Protein AF-A0A6G2DCL1-F1 (afdb_monomer_lite)

Secondary structure (DSSP, 8-state):
--GGGGGGSTTSS-TTGGG--HHHHHHHHHHTSSS-----TTHHHHHHHT--SS-----PBP-SSTT--BEEE--SS-----TT-S-HHHHHHHHHHHTSHHHHHHHHHHH-----STT----GGGSTTHHHHTTTTSTTEEE-GGGGSS-HHHHHHHHHHHHHH--HHHHHHHHHHHHTGGGGGG-

pLDDT: mean 89.86, std 7.24, range [46.91, 98.44]

InterPro domains:
  IPR006059 Bacterial-type extracellular solute-binding protein [PF13416] (19-123)

Radius of gyration: 19.79 Å; chains: 1; bounding box: 50×38×46 Å

Foldseek 3Di:
DQPLCCLQDVPLDDPPNVPDDPLNQLLCVLAVVHDDDDDDLQSVLVNVVSVRPDDAADAFDDDRDPPLGAAEDDPPDDQDDDPPDPCVPVSVVVNVQCLDQVNVLVVCVNRQDDDPRPPNDHPEPPDSCNNVNVHPPHPRYHYPCCVLFPDPVQVVVLVVCCSHPVPPVSSVVSVCVRCVVVVVVPD

Organism: Streptococcus pneumoniae (NCBI:txid1313)

Sequence (187 aa):
IKVMDILRINGSKQKNWEGAGYTDVIGAFARGDVLMTPNGSWAITAINEQKPNFKIGTFMIPGKEKGQSLTVGAGDLAWSISATTKHPKEANAFVEYMTRPEVMQKYYDVDGSPTAIEGVKQAGEDSPLAGMTEYAFTDRHLVWLQQYWTSEADFHTLTMNYVLTGDKQGMVNDLNAFFNPMKADVE

Structure (mmCIF, N/CA/C/O backbone):
data_AF-A0A6G2DCL1-F1
#
_entry.id   AF-A0A6G2DCL1-F1
#
loop_
_atom_site.group_PDB
_atom_site.id
_atom_site.type_symbol
_atom_site.label_atom_id
_atom_site.label_alt_id
_atom_site.label_comp_id
_atom_site.label_asym_id
_atom_site.label_entity_id
_atom_site.label_seq_id
_atom_site.pdbx_PDB_ins_code
_atom_site.Cartn_x
_atom_site.Cartn_y
_atom_site.Cartn_z
_atom_site.occupancy
_atom_site.B_iso_or_equiv
_atom_site.auth_seq_id
_atom_site.auth_comp_id
_atom_site.auth_asym_id
_atom_site.auth_atom_id
_atom_site.pdbx_PDB_model_num
ATOM 1 N N . ILE A 1 1 ? 23.392 -5.621 -11.595 1.00 53.81 1 ILE A N 1
ATOM 2 C CA . ILE A 1 1 ? 22.173 -4.783 -11.563 1.00 53.81 1 ILE A CA 1
ATOM 3 C C . ILE A 1 1 ? 21.522 -5.046 -10.217 1.00 53.81 1 ILE A C 1
ATOM 5 O O . ILE A 1 1 ? 21.161 -6.189 -9.960 1.00 53.81 1 ILE A O 1
ATOM 9 N N . LYS A 1 2 ? 21.500 -4.067 -9.305 1.00 69.94 2 LYS A N 1
ATOM 10 C CA . LYS A 1 2 ? 20.666 -4.185 -8.100 1.00 69.94 2 LYS A CA 1
ATOM 11 C C . LYS A 1 2 ? 19.212 -4.140 -8.555 1.00 69.94 2 LYS A C 1
ATOM 13 O O . LYS A 1 2 ? 18.926 -3.461 -9.532 1.00 69.94 2 LYS A O 1
ATOM 18 N N . VAL A 1 3 ? 18.306 -4.838 -7.874 1.00 71.44 3 VAL A N 1
ATOM 19 C CA . VAL A 1 3 ? 16.924 -5.025 -8.356 1.00 71.44 3 VAL A CA 1
ATOM 20 C C . VAL A 1 3 ? 16.241 -3.699 -8.728 1.00 71.44 3 VAL A C 1
ATOM 22 O O . VAL A 1 3 ? 15.611 -3.613 -9.773 1.00 71.44 3 VAL A O 1
ATOM 25 N N . MET A 1 4 ? 16.480 -2.631 -7.963 1.00 78.94 4 MET A N 1
ATOM 26 C CA . MET A 1 4 ? 15.902 -1.305 -8.227 1.00 78.94 4 MET A CA 1
ATOM 27 C C . MET A 1 4 ? 16.571 -0.517 -9.367 1.00 78.94 4 MET A C 1
ATOM 29 O O . MET A 1 4 ? 15.984 0.439 -9.865 1.00 78.94 4 MET A O 1
ATOM 33 N N . ASP A 1 5 ? 17.760 -0.911 -9.835 1.00 83.12 5 ASP A N 1
ATOM 34 C CA . ASP A 1 5 ? 18.435 -0.237 -10.956 1.00 83.12 5 ASP A CA 1
ATOM 35 C C . ASP A 1 5 ? 17.646 -0.388 -12.271 1.00 83.12 5 ASP A C 1
ATOM 37 O O . ASP A 1 5 ? 17.813 0.426 -13.178 1.00 83.12 5 ASP A O 1
ATOM 41 N N . ILE A 1 6 ? 16.749 -1.381 -12.370 1.00 84.19 6 ILE A N 1
ATOM 42 C CA . ILE A 1 6 ? 15.858 -1.553 -13.528 1.00 84.19 6 ILE A CA 1
ATOM 43 C C . ILE A 1 6 ? 14.978 -0.318 -13.767 1.00 84.19 6 ILE A C 1
ATOM 45 O O . ILE A 1 6 ? 14.712 0.043 -14.911 1.00 84.19 6 ILE A O 1
ATOM 49 N N . LEU A 1 7 ? 14.604 0.388 -12.696 1.00 87.12 7 LEU A N 1
ATOM 50 C CA . LEU A 1 7 ? 13.780 1.596 -12.759 1.00 87.12 7 LEU A CA 1
ATOM 51 C C . LEU A 1 7 ? 14.556 2.815 -13.281 1.00 87.12 7 LEU A C 1
ATOM 53 O O . LEU A 1 7 ? 13.960 3.850 -13.585 1.00 87.12 7 LEU A O 1
ATOM 57 N N . ARG A 1 8 ? 15.881 2.701 -13.424 1.00 88.69 8 ARG A N 1
ATOM 58 C CA . ARG A 1 8 ? 16.766 3.764 -13.921 1.00 88.69 8 ARG A CA 1
ATOM 59 C C . ARG A 1 8 ? 17.104 3.616 -15.399 1.00 88.69 8 ARG A C 1
ATOM 61 O O . ARG A 1 8 ? 17.648 4.546 -15.982 1.00 88.69 8 ARG A O 1
ATOM 68 N N . ILE A 1 9 ? 16.754 2.490 -16.019 1.00 89.06 9 ILE A N 1
ATOM 69 C CA . ILE A 1 9 ? 17.007 2.251 -17.442 1.00 89.06 9 ILE A CA 1
ATOM 70 C C . ILE A 1 9 ? 16.281 3.316 -18.285 1.00 89.06 9 ILE A C 1
ATOM 72 O O . ILE A 1 9 ? 15.162 3.737 -17.980 1.00 89.06 9 ILE A O 1
ATOM 76 N N . ASN A 1 10 ? 16.927 3.788 -19.351 1.00 86.06 10 ASN A N 1
ATOM 77 C CA . ASN A 1 10 ? 16.300 4.732 -20.275 1.00 86.06 10 ASN A CA 1
ATOM 78 C C . ASN A 1 10 ? 15.058 4.094 -20.909 1.00 86.06 10 ASN A C 1
ATOM 80 O O . ASN A 1 10 ? 15.126 2.988 -21.437 1.00 86.06 10 ASN A O 1
ATOM 84 N N . GLY A 1 11 ? 13.923 4.792 -20.839 1.00 86.12 11 GLY A N 1
ATOM 85 C CA . GLY A 1 11 ? 12.634 4.284 -21.320 1.00 86.12 11 GLY A CA 1
ATOM 86 C C . GLY A 1 11 ? 11.885 3.367 -20.344 1.00 86.12 11 GLY A C 1
ATOM 87 O O . GLY A 1 11 ? 10.793 2.927 -20.673 1.00 86.12 11 GLY A O 1
ATOM 88 N N . SER A 1 12 ? 12.409 3.106 -19.138 1.00 88.12 12 SER A N 1
ATOM 89 C CA . SER A 1 12 ? 11.707 2.304 -18.115 1.00 88.12 12 SER A CA 1
ATOM 90 C C . SER A 1 12 ? 10.591 3.056 -17.380 1.00 88.12 12 SER A C 1
ATOM 92 O O . SER A 1 12 ? 9.899 2.477 -16.547 1.00 88.12 12 SER A O 1
ATOM 94 N N . LYS A 1 13 ? 10.481 4.364 -17.614 1.00 87.69 13 LYS A N 1
ATOM 95 C CA . LYS A 1 13 ? 9.546 5.284 -16.964 1.00 87.69 13 LYS A CA 1
ATOM 96 C C . LYS A 1 13 ? 8.558 5.780 -18.007 1.00 87.69 13 LYS A C 1
ATOM 98 O O . LYS A 1 13 ? 8.925 5.925 -19.175 1.00 87.69 13 LYS A O 1
ATOM 103 N N . GLN A 1 14 ? 7.340 6.096 -17.579 1.00 87.62 14 GLN A N 1
ATOM 104 C CA . GLN A 1 14 ? 6.406 6.802 -18.449 1.00 87.62 14 GLN A CA 1
ATOM 105 C C . GLN A 1 14 ? 6.990 8.150 -18.890 1.00 87.62 14 GLN A C 1
ATOM 107 O O . GLN A 1 14 ? 7.793 8.768 -18.186 1.00 87.62 14 GLN A O 1
ATOM 112 N N . LYS A 1 15 ? 6.594 8.617 -20.074 1.00 86.19 15 LYS A N 1
ATOM 113 C CA . LYS A 1 15 ? 6.987 9.942 -20.557 1.00 86.19 15 LYS A CA 1
ATOM 114 C C . LYS A 1 15 ? 6.392 11.018 -19.640 1.00 86.19 15 LYS A C 1
ATOM 116 O O . LYS A 1 15 ? 5.226 10.916 -19.279 1.00 86.19 15 LYS A O 1
ATOM 121 N N . ASN A 1 16 ? 7.177 12.050 -19.319 1.00 87.06 16 ASN A N 1
ATOM 122 C CA . ASN A 1 16 ? 6.789 13.151 -18.424 1.00 87.06 16 ASN A CA 1
ATOM 123 C C . ASN A 1 16 ? 6.380 12.681 -17.013 1.00 87.06 16 ASN A C 1
ATOM 125 O O . ASN A 1 16 ? 5.476 13.253 -16.405 1.00 87.06 16 ASN A O 1
ATOM 129 N N . TRP A 1 17 ? 7.014 11.620 -16.504 1.00 85.88 17 TRP A N 1
ATOM 130 C CA . TRP A 1 17 ? 6.718 11.071 -15.179 1.00 85.88 17 TRP A CA 1
ATOM 131 C C . TRP A 1 17 ? 6.903 12.101 -14.055 1.00 85.88 17 TRP A C 1
ATOM 133 O O . TRP A 1 17 ? 6.234 11.989 -13.036 1.00 85.88 17 TRP A O 1
ATOM 143 N N . GLU A 1 18 ? 7.756 13.108 -14.255 1.00 85.38 18 GLU A N 1
ATOM 144 C CA . GLU A 1 18 ? 8.068 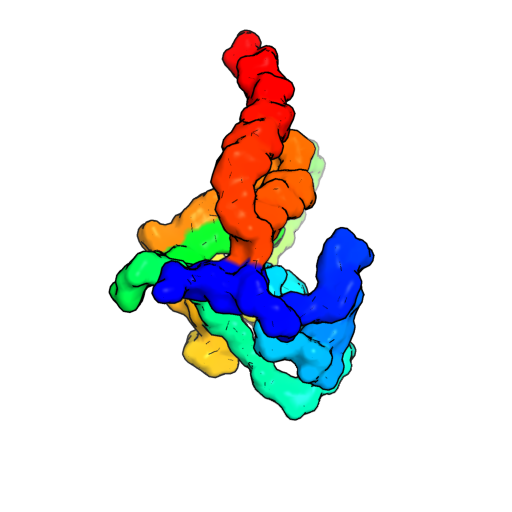14.166 -13.290 1.00 85.38 18 GLU A CA 1
ATOM 145 C C . GLU A 1 18 ? 6.858 15.049 -12.948 1.00 85.38 18 GLU A C 1
ATOM 147 O O . GLU A 1 18 ? 6.807 15.627 -11.867 1.00 85.38 18 GLU A O 1
ATOM 152 N N . GLY A 1 19 ? 5.903 15.181 -13.874 1.00 87.50 19 GLY A N 1
ATOM 153 C CA . GLY A 1 19 ? 4.699 16.002 -13.700 1.00 87.50 19 GLY A CA 1
ATOM 154 C C . GLY A 1 19 ? 3.406 15.196 -13.606 1.00 87.50 19 GLY A C 1
ATOM 155 O O . GLY A 1 19 ? 2.332 15.791 -13.601 1.00 87.50 19 GLY A O 1
ATOM 156 N N . ALA A 1 20 ? 3.489 13.865 -13.592 1.00 88.44 20 ALA A N 1
ATOM 157 C CA . ALA A 1 20 ? 2.313 13.010 -13.599 1.00 88.44 20 ALA A CA 1
ATOM 158 C C . ALA A 1 20 ? 1.661 12.949 -12.213 1.00 88.44 20 ALA A C 1
ATOM 160 O O . ALA A 1 20 ? 2.317 12.643 -11.217 1.00 88.44 20 ALA A O 1
ATOM 161 N N . GLY A 1 21 ? 0.354 13.197 -12.164 1.00 89.81 21 GLY A N 1
ATOM 162 C CA . GLY A 1 21 ? -0.452 13.026 -10.964 1.00 89.81 21 GLY A CA 1
ATOM 163 C C . GLY A 1 21 ? -0.949 11.592 -10.786 1.00 89.81 21 GLY A C 1
ATOM 164 O O . GLY A 1 21 ? -0.844 10.740 -11.672 1.00 89.81 21 GLY A O 1
ATOM 165 N N . TYR A 1 22 ? -1.573 11.335 -9.637 1.00 90.06 22 TYR A N 1
ATOM 166 C CA . TYR A 1 22 ? -2.152 10.031 -9.305 1.00 90.06 22 TYR A CA 1
ATOM 167 C C . TYR A 1 22 ? -3.121 9.516 -10.385 1.00 90.06 22 TYR A C 1
ATOM 169 O O . TYR A 1 22 ? -3.012 8.380 -10.843 1.00 90.06 22 TYR A O 1
ATOM 177 N N . THR A 1 23 ? -4.030 10.370 -10.861 1.00 92.62 23 THR A N 1
ATOM 178 C CA . THR A 1 23 ? -5.015 10.011 -11.893 1.00 92.62 23 THR A CA 1
ATOM 179 C C . THR A 1 23 ? -4.376 9.693 -13.243 1.00 92.62 23 THR A C 1
ATOM 181 O O . THR A 1 23 ? -4.869 8.818 -13.956 1.00 92.62 23 THR A O 1
ATOM 184 N N . ASP A 1 24 ? -3.267 10.356 -13.587 1.00 93.12 24 ASP A N 1
ATOM 185 C CA . ASP A 1 24 ? -2.530 10.078 -14.824 1.00 93.12 24 ASP A CA 1
ATOM 186 C C . ASP A 1 24 ? -1.935 8.671 -14.786 1.00 93.12 24 ASP A C 1
ATOM 188 O O . ASP A 1 24 ? -2.045 7.925 -15.759 1.00 93.12 24 ASP A O 1
ATOM 192 N N . VAL A 1 25 ? -1.369 8.287 -13.636 1.00 92.50 25 VAL A N 1
ATOM 193 C CA . VAL A 1 25 ? -0.798 6.955 -13.402 1.00 92.50 25 VAL A CA 1
ATOM 194 C C . VAL A 1 25 ? -1.872 5.869 -13.486 1.00 92.50 25 VAL A C 1
ATOM 196 O O . VAL A 1 25 ? -1.665 4.867 -14.173 1.00 92.50 25 VAL A O 1
ATOM 199 N N . ILE A 1 26 ? -3.028 6.066 -12.841 1.00 95.44 26 ILE A N 1
ATOM 200 C CA . ILE A 1 26 ? -4.154 5.117 -12.903 1.00 95.44 26 ILE A CA 1
ATOM 201 C C . ILE A 1 26 ? -4.632 4.947 -14.349 1.00 95.44 26 ILE A C 1
ATOM 203 O O . ILE A 1 26 ? -4.786 3.821 -14.823 1.00 95.44 26 ILE A O 1
ATOM 207 N N . GLY A 1 27 ? -4.806 6.053 -15.078 1.00 94.81 27 GLY A N 1
ATOM 208 C CA . GLY A 1 27 ? -5.228 6.022 -16.476 1.00 94.81 27 GLY A CA 1
ATOM 209 C C . GLY A 1 27 ? -4.206 5.353 -17.400 1.00 94.81 27 GLY A C 1
ATOM 210 O O . GLY A 1 27 ? -4.589 4.545 -18.244 1.00 94.81 27 GLY A O 1
ATOM 211 N N . ALA A 1 28 ? -2.916 5.665 -17.250 1.00 95.00 28 ALA A N 1
ATOM 212 C CA . ALA A 1 28 ? -1.844 5.060 -18.042 1.00 95.00 28 ALA A CA 1
ATOM 213 C C . ALA A 1 28 ? -1.753 3.549 -17.810 1.00 95.00 28 ALA A C 1
ATOM 215 O O . ALA A 1 28 ? -1.657 2.782 -18.769 1.00 95.00 28 ALA A O 1
ATOM 216 N N . PHE A 1 29 ? -1.842 3.108 -16.551 1.00 96.19 29 PHE A N 1
ATOM 217 C CA . PHE A 1 29 ? -1.845 1.686 -16.229 1.00 96.19 29 PHE A CA 1
ATOM 218 C C . PHE A 1 29 ? -3.078 0.999 -16.817 1.00 96.19 29 PHE A C 1
ATOM 220 O O . PHE A 1 29 ? -2.925 0.045 -17.569 1.00 96.19 29 PHE A O 1
ATOM 227 N N . ALA A 1 30 ? -4.285 1.523 -16.579 1.00 96.25 30 ALA A N 1
ATOM 228 C CA . ALA A 1 30 ? -5.528 0.914 -17.057 1.00 96.25 30 ALA A CA 1
ATOM 229 C C . ALA A 1 30 ? -5.632 0.800 -18.590 1.00 96.25 30 ALA A C 1
ATOM 231 O O . ALA A 1 30 ? -6.256 -0.135 -19.093 1.00 96.25 30 ALA A O 1
ATOM 232 N N . ARG A 1 31 ? -5.009 1.717 -19.345 1.00 95.50 31 ARG A N 1
ATOM 233 C CA . ARG A 1 31 ? -4.914 1.639 -20.816 1.00 95.50 31 ARG A CA 1
ATOM 234 C C . ARG A 1 31 ? -3.834 0.676 -21.320 1.00 95.50 31 ARG A C 1
ATOM 236 O O . ARG A 1 31 ? -3.814 0.374 -22.509 1.00 95.50 31 ARG A O 1
ATOM 243 N N . GLY A 1 32 ? -2.955 0.195 -20.441 1.00 94.75 32 GLY A N 1
ATOM 244 C CA . GLY A 1 32 ? -1.810 -0.641 -20.801 1.00 94.75 32 GLY A CA 1
ATOM 245 C C . GLY A 1 32 ? -0.608 0.143 -21.338 1.00 94.75 32 GLY A C 1
ATOM 246 O O . GLY A 1 32 ? 0.288 -0.458 -21.927 1.00 94.75 32 GLY A O 1
ATOM 247 N N . ASP A 1 33 ? -0.561 1.466 -21.132 1.00 93.50 33 ASP A N 1
ATOM 248 C CA . ASP A 1 33 ? 0.562 2.319 -21.552 1.00 93.50 33 ASP A CA 1
ATOM 249 C C . ASP A 1 33 ? 1.829 2.038 -20.716 1.00 93.50 33 ASP A C 1
ATOM 251 O O . ASP A 1 33 ? 2.952 2.303 -21.152 1.00 93.50 33 ASP A O 1
ATOM 255 N N . VAL A 1 34 ? 1.654 1.499 -19.503 1.00 92.75 34 VAL A N 1
ATOM 256 C CA . VAL A 1 34 ? 2.728 1.102 -18.582 1.00 92.75 34 VAL A CA 1
ATOM 257 C C . VAL A 1 34 ? 2.491 -0.307 -18.043 1.00 92.75 34 VAL A C 1
ATOM 259 O O . VAL A 1 34 ? 1.358 -0.712 -17.803 1.00 92.75 34 VAL A O 1
ATOM 262 N N . LEU A 1 35 ? 3.577 -1.054 -17.821 1.00 91.69 35 LEU A N 1
ATOM 263 C CA . LEU A 1 35 ? 3.518 -2.453 -17.377 1.00 91.69 35 LEU A CA 1
ATOM 264 C C . LEU A 1 35 ? 3.255 -2.606 -15.870 1.00 91.69 35 LEU A C 1
ATOM 266 O O . LEU A 1 35 ? 2.667 -3.591 -15.438 1.00 91.69 35 LEU A O 1
ATOM 270 N N . MET A 1 36 ? 3.741 -1.664 -15.061 1.00 92.12 36 MET A N 1
ATOM 271 C CA . MET A 1 36 ? 3.693 -1.715 -13.600 1.00 92.12 36 MET A CA 1
ATOM 272 C C . MET A 1 36 ? 3.529 -0.312 -13.027 1.00 92.12 36 MET A C 1
ATOM 274 O O . MET A 1 36 ? 4.007 0.659 -13.616 1.00 92.12 36 MET A O 1
ATOM 278 N N . THR A 1 37 ? 2.935 -0.219 -11.840 1.00 91.38 37 THR A N 1
ATOM 279 C CA . THR A 1 37 ? 2.827 1.028 -11.082 1.00 91.38 37 THR A CA 1
ATOM 280 C C . THR A 1 37 ? 3.032 0.777 -9.581 1.00 91.38 37 THR A C 1
ATOM 282 O O . THR A 1 37 ? 2.477 -0.193 -9.060 1.00 91.38 37 THR A O 1
ATOM 285 N N . PRO A 1 38 ? 3.837 1.592 -8.868 1.00 88.38 38 PRO A N 1
ATOM 286 C CA . PRO A 1 38 ? 3.921 1.524 -7.413 1.00 88.38 38 PRO A CA 1
ATOM 287 C C . PRO A 1 38 ? 2.643 2.114 -6.802 1.00 88.38 38 PRO A C 1
ATOM 289 O O . PRO A 1 38 ? 2.360 3.295 -6.978 1.00 88.38 38 PRO A O 1
ATOM 292 N N . ASN A 1 39 ? 1.857 1.290 -6.110 1.00 90.56 39 ASN A N 1
ATOM 293 C CA . ASN A 1 39 ? 0.580 1.676 -5.507 1.00 90.56 39 ASN A CA 1
ATOM 294 C C . ASN A 1 39 ? 0.244 0.794 -4.293 1.00 90.56 39 ASN A C 1
ATOM 296 O O . ASN A 1 39 ? 0.832 -0.276 -4.122 1.00 90.56 39 ASN A O 1
ATOM 300 N N . GLY A 1 40 ? -0.707 1.245 -3.470 1.00 89.38 40 GLY A N 1
ATOM 301 C CA . GLY A 1 40 ? -1.308 0.457 -2.389 1.00 89.38 40 GLY A CA 1
ATOM 302 C C . GLY A 1 40 ? -2.610 -0.238 -2.797 1.00 89.38 40 GLY A C 1
ATOM 303 O O . GLY A 1 40 ? -3.048 -0.130 -3.946 1.00 89.38 40 GLY A O 1
ATOM 304 N N . SER A 1 41 ? -3.237 -0.951 -1.855 1.00 89.94 41 SER A N 1
ATOM 305 C CA . SER A 1 41 ? -4.450 -1.746 -2.111 1.00 89.94 41 SER A CA 1
ATOM 306 C C . SER A 1 41 ? -5.618 -0.898 -2.619 1.00 89.94 41 SER A C 1
ATOM 308 O O . SER A 1 41 ? -6.301 -1.306 -3.558 1.00 89.94 41 SER A O 1
ATOM 310 N N . TRP A 1 42 ? -5.762 0.323 -2.093 1.00 88.69 42 TRP A N 1
ATOM 311 C CA . TRP A 1 42 ? -6.803 1.292 -2.462 1.00 88.69 42 TRP A CA 1
ATOM 312 C C . TRP A 1 42 ? -6.867 1.610 -3.964 1.00 88.69 42 TRP A C 1
ATOM 314 O O . TRP A 1 42 ? -7.918 1.992 -4.479 1.00 88.69 42 TRP A O 1
ATOM 324 N N . ALA A 1 43 ? -5.762 1.450 -4.701 1.00 91.94 43 ALA A N 1
ATOM 325 C CA . ALA A 1 43 ? -5.723 1.747 -6.129 1.00 91.94 43 ALA A CA 1
ATOM 326 C C . ALA A 1 43 ? -6.518 0.740 -6.977 1.00 91.94 43 ALA A C 1
ATOM 328 O O . ALA A 1 43 ? -6.948 1.088 -8.077 1.00 91.94 43 ALA A O 1
ATOM 329 N N . ILE A 1 44 ? -6.731 -0.493 -6.495 1.00 90.44 44 ILE A N 1
ATOM 330 C CA . ILE A 1 44 ? -7.400 -1.552 -7.268 1.00 90.44 44 ILE A CA 1
ATOM 331 C C . ILE A 1 44 ? -8.811 -1.138 -7.682 1.00 90.44 44 ILE A C 1
ATOM 333 O O . ILE A 1 44 ? -9.175 -1.326 -8.844 1.00 90.44 44 ILE A O 1
ATOM 337 N N . THR A 1 45 ? -9.577 -0.520 -6.783 1.00 88.06 45 THR A N 1
ATOM 338 C CA . THR A 1 45 ? -10.930 -0.033 -7.082 1.00 88.06 45 THR A CA 1
ATOM 339 C C . THR A 1 45 ? -10.905 1.002 -8.203 1.00 88.06 45 THR A C 1
ATOM 341 O O . THR A 1 45 ? -11.574 0.822 -9.221 1.00 88.06 45 THR A O 1
ATOM 344 N N . ALA A 1 46 ? -10.055 2.026 -8.080 1.00 91.62 46 ALA A N 1
ATOM 345 C CA . ALA A 1 46 ? -9.927 3.083 -9.083 1.00 91.62 46 ALA A CA 1
ATOM 346 C C . ALA A 1 46 ? -9.451 2.553 -10.448 1.00 91.62 46 ALA A C 1
ATOM 348 O O . ALA A 1 46 ? -9.904 3.028 -11.489 1.00 91.62 46 ALA A O 1
ATOM 349 N N . ILE A 1 47 ? -8.560 1.554 -10.469 1.00 94.25 47 ILE A N 1
ATOM 350 C CA . ILE A 1 47 ? -8.118 0.901 -11.709 1.00 94.25 47 ILE A CA 1
ATOM 351 C C . ILE A 1 47 ? -9.267 0.088 -12.322 1.00 94.25 47 ILE A C 1
ATOM 353 O O . ILE A 1 47 ? -9.514 0.196 -13.521 1.00 94.25 47 ILE A O 1
ATOM 357 N N . ASN A 1 48 ? -9.995 -0.699 -11.526 1.00 91.00 48 ASN A N 1
ATOM 358 C CA . ASN A 1 48 ? -11.105 -1.526 -12.008 1.00 91.00 48 ASN A CA 1
ATOM 359 C C . ASN A 1 48 ? -12.249 -0.693 -12.602 1.00 91.00 48 ASN A C 1
ATOM 361 O O . ASN A 1 48 ? -12.862 -1.110 -13.587 1.00 91.00 48 ASN A O 1
ATOM 365 N N . GLU A 1 49 ? -12.505 0.504 -12.070 1.00 92.94 49 GLU A N 1
ATOM 366 C CA . GLU A 1 49 ? -13.479 1.449 -12.632 1.00 92.94 49 GLU A CA 1
ATOM 367 C C . GLU A 1 49 ? -13.136 1.886 -14.064 1.00 92.94 49 GLU A C 1
ATOM 369 O O . GLU A 1 49 ? -14.039 2.150 -14.862 1.00 92.94 49 GLU A O 1
ATOM 374 N N . GLN A 1 50 ? -11.848 1.885 -14.430 1.00 95.50 50 GLN A N 1
ATOM 375 C CA . GLN A 1 50 ? -11.394 2.149 -15.800 1.00 95.50 50 GLN A CA 1
ATOM 376 C C . GLN A 1 50 ? -11.623 0.962 -16.752 1.00 95.50 50 GLN A C 1
ATOM 378 O O . GLN A 1 50 ? -11.431 1.105 -17.958 1.00 95.50 50 GLN A O 1
ATOM 383 N N . LYS A 1 51 ? -12.053 -0.198 -16.233 1.00 95.19 51 LYS A N 1
ATOM 384 C CA . LYS A 1 51 ? -12.345 -1.432 -16.984 1.00 95.19 51 LYS A CA 1
ATOM 385 C C . LYS A 1 51 ? -11.175 -1.894 -17.872 1.00 95.19 51 LYS A C 1
ATOM 387 O O . LYS A 1 51 ? -11.359 -2.046 -19.084 1.00 95.19 51 LYS A O 1
ATOM 392 N N . PRO A 1 52 ? -9.978 -2.127 -17.300 1.00 95.94 52 PRO A N 1
ATOM 393 C CA . PRO A 1 52 ? -8.848 -2.639 -18.065 1.00 95.94 52 PRO A CA 1
ATOM 394 C C . PRO A 1 52 ? -9.189 -3.991 -18.697 1.00 95.94 52 PRO A C 1
ATOM 396 O O . PRO A 1 52 ? -9.919 -4.807 -18.134 1.00 95.94 52 PRO A O 1
ATOM 399 N N . ASN A 1 53 ? -8.634 -4.248 -19.879 1.00 96.31 53 ASN A N 1
ATOM 400 C CA . ASN A 1 53 ? -8.854 -5.488 -20.629 1.00 96.31 53 ASN A CA 1
ATOM 401 C C . ASN A 1 53 ? -7.850 -6.603 -20.271 1.00 96.31 53 ASN A C 1
ATOM 403 O O . ASN A 1 53 ? -7.739 -7.595 -20.993 1.00 96.31 53 ASN A O 1
ATOM 407 N N . PHE A 1 54 ? -7.119 -6.442 -19.170 1.00 95.50 54 PHE A N 1
ATOM 408 C CA . PHE A 1 54 ? -6.111 -7.370 -18.670 1.00 95.50 54 PHE A CA 1
ATOM 409 C C . PHE A 1 54 ? -6.334 -7.655 -17.181 1.00 95.50 54 PHE A C 1
ATOM 411 O O . PHE A 1 54 ? -7.034 -6.925 -16.481 1.00 95.50 54 PHE A O 1
ATOM 418 N N . LYS A 1 55 ? -5.727 -8.739 -16.689 1.00 93.06 55 LYS A N 1
ATOM 419 C CA . LYS A 1 55 ? -5.758 -9.086 -15.265 1.00 93.06 55 LYS A CA 1
ATOM 420 C C . LYS A 1 55 ? -4.723 -8.273 -14.498 1.00 93.06 55 LYS A C 1
ATOM 422 O O . LYS A 1 55 ? -3.591 -8.129 -14.952 1.00 93.06 55 LYS A O 1
ATOM 427 N N . ILE A 1 56 ? -5.112 -7.802 -13.322 1.00 93.00 56 ILE A N 1
ATOM 428 C CA . ILE A 1 56 ? -4.252 -7.049 -12.412 1.00 93.00 56 ILE A CA 1
ATOM 429 C C . ILE A 1 56 ? -3.798 -7.987 -11.300 1.00 93.00 56 ILE A C 1
ATOM 431 O O . ILE A 1 56 ? -4.562 -8.835 -10.843 1.00 93.00 56 ILE A O 1
ATOM 435 N N . GLY A 1 57 ? -2.564 -7.810 -10.850 1.00 93.00 57 GLY A N 1
ATOM 436 C CA . GLY A 1 57 ? -2.053 -8.439 -9.646 1.00 93.00 57 GLY A CA 1
ATOM 437 C C . GLY A 1 57 ? -1.030 -7.530 -8.985 1.00 93.00 57 GLY A C 1
ATOM 438 O O . GLY A 1 57 ? -0.413 -6.686 -9.637 1.00 93.00 57 GLY A O 1
ATOM 439 N N . THR A 1 58 ? -0.859 -7.712 -7.687 1.00 92.62 58 THR A N 1
ATOM 440 C CA . THR A 1 58 ? 0.161 -7.039 -6.891 1.00 92.62 58 THR A CA 1
ATOM 441 C C . THR A 1 58 ? 1.270 -8.013 -6.533 1.00 92.62 58 THR A C 1
ATOM 443 O O . THR A 1 58 ? 1.060 -9.214 -6.372 1.00 92.62 58 THR A O 1
ATOM 446 N N . PHE A 1 59 ? 2.471 -7.474 -6.393 1.00 90.44 59 PHE A N 1
ATOM 447 C CA . PHE A 1 59 ? 3.593 -8.166 -5.791 1.00 90.44 59 PHE A CA 1
ATOM 448 C C . PHE A 1 59 ? 4.394 -7.160 -4.981 1.00 90.44 59 PHE A C 1
ATOM 450 O O . PHE A 1 59 ? 4.403 -5.962 -5.276 1.00 90.44 59 PHE A O 1
ATOM 457 N N . MET A 1 60 ? 5.062 -7.655 -3.950 1.00 88.62 60 MET A N 1
ATOM 458 C CA . MET A 1 60 ? 5.771 -6.787 -3.027 1.00 88.62 60 MET A CA 1
ATOM 459 C C . MET A 1 60 ? 7.129 -6.365 -3.559 1.00 88.62 60 MET A C 1
ATOM 461 O O . MET A 1 60 ? 7.745 -7.068 -4.365 1.00 88.62 60 MET A O 1
ATOM 465 N N . ILE A 1 61 ? 7.609 -5.216 -3.069 1.00 83.69 61 ILE A N 1
ATOM 466 C CA . ILE A 1 61 ? 8.948 -4.731 -3.393 1.00 83.69 61 ILE A CA 1
ATOM 467 C C . ILE A 1 61 ? 9.943 -5.846 -3.039 1.00 83.69 61 ILE A C 1
ATOM 469 O O . ILE A 1 61 ? 9.982 -6.294 -1.887 1.00 83.69 61 ILE A O 1
ATOM 473 N N . PRO A 1 62 ? 10.727 -6.324 -4.017 1.00 83.81 62 PRO A N 1
ATOM 474 C CA . PRO A 1 62 ? 11.625 -7.440 -3.799 1.00 83.81 62 PRO A CA 1
ATOM 475 C C . PRO A 1 62 ? 12.733 -7.043 -2.826 1.00 83.81 62 PRO A C 1
ATOM 477 O O . PRO A 1 62 ? 13.364 -5.990 -2.960 1.00 83.81 62 PRO A O 1
ATOM 480 N N . GLY A 1 63 ? 13.000 -7.924 -1.866 1.00 84.31 63 GLY A N 1
ATOM 481 C CA . GLY A 1 63 ? 14.174 -7.810 -1.015 1.00 84.31 63 GLY A CA 1
ATOM 482 C C . GLY A 1 63 ? 15.478 -8.070 -1.775 1.00 84.31 63 GLY A C 1
ATOM 483 O O . GLY A 1 63 ? 15.506 -8.325 -2.982 1.00 84.31 63 GLY A O 1
ATOM 484 N N . LYS A 1 64 ? 16.599 -8.021 -1.051 1.00 83.06 64 LYS A N 1
ATOM 485 C CA . LYS A 1 64 ? 17.925 -8.287 -1.631 1.00 83.06 64 LYS A CA 1
ATOM 486 C C . LYS A 1 64 ? 18.064 -9.742 -2.090 1.00 83.06 64 LYS A C 1
ATOM 488 O O . LYS A 1 64 ? 18.744 -10.006 -3.080 1.00 83.06 64 LYS A O 1
ATOM 493 N N . GLU A 1 65 ? 17.431 -10.662 -1.369 1.00 86.38 65 GLU A N 1
ATOM 494 C CA . GLU A 1 65 ? 17.422 -12.097 -1.649 1.00 86.38 65 GLU A CA 1
ATOM 495 C C . GLU A 1 65 ? 15.984 -12.621 -1.763 1.00 86.38 65 GLU A C 1
ATOM 497 O O . GLU A 1 65 ? 15.020 -11.977 -1.336 1.00 86.38 65 GLU A O 1
ATOM 502 N N . LYS A 1 66 ? 15.830 -13.816 -2.344 1.00 84.12 66 LYS A N 1
ATOM 503 C CA . LYS A 1 66 ? 14.530 -14.488 -2.450 1.00 84.12 66 LYS A CA 1
ATOM 504 C C . LYS A 1 66 ? 13.915 -14.666 -1.054 1.00 84.12 66 LYS A C 1
ATOM 506 O O . LYS A 1 66 ? 14.599 -15.099 -0.134 1.00 84.12 66 LYS A O 1
ATOM 511 N N . GLY A 1 67 ? 12.624 -14.361 -0.916 1.00 84.75 67 GLY A N 1
ATOM 512 C CA . GLY A 1 67 ? 11.898 -14.480 0.356 1.00 84.75 67 GLY A CA 1
ATOM 513 C C . GLY A 1 67 ? 12.126 -13.324 1.336 1.00 84.75 67 GLY A C 1
ATOM 514 O O . GLY A 1 67 ? 11.713 -13.415 2.486 1.00 84.75 67 GLY A O 1
ATOM 515 N N . GLN A 1 68 ? 12.780 -12.241 0.906 1.00 89.19 68 GLN A N 1
ATOM 516 C CA . GLN A 1 68 ? 12.967 -11.028 1.713 1.00 89.19 68 GLN A CA 1
ATOM 517 C C . GLN A 1 68 ? 12.029 -9.884 1.305 1.00 89.19 68 GLN A C 1
ATOM 519 O O . GLN A 1 68 ? 12.309 -8.727 1.611 1.00 89.19 68 GLN A O 1
ATOM 524 N N . SER A 1 69 ? 10.954 -10.186 0.577 1.00 91.00 69 SER A N 1
ATOM 525 C CA . SER A 1 69 ? 9.925 -9.198 0.262 1.00 91.00 69 SER A CA 1
ATOM 526 C C . SER A 1 69 ? 9.226 -8.721 1.536 1.00 91.00 69 SER A C 1
ATOM 528 O O . SER A 1 69 ? 9.146 -9.447 2.529 1.00 91.00 69 SER A O 1
ATOM 530 N N . LEU A 1 70 ? 8.760 -7.476 1.509 1.00 90.50 70 LEU A N 1
ATOM 531 C CA . LEU A 1 70 ? 8.126 -6.810 2.645 1.00 90.50 70 LEU A CA 1
ATOM 532 C C . LEU A 1 70 ? 6.889 -6.063 2.164 1.00 90.50 70 LEU A C 1
ATOM 534 O O . LEU A 1 70 ? 6.891 -5.521 1.057 1.00 90.50 70 LEU A O 1
ATOM 538 N N . THR A 1 71 ? 5.876 -5.988 3.023 1.00 90.19 71 THR A N 1
ATOM 539 C CA . THR A 1 71 ? 4.739 -5.080 2.848 1.00 90.19 71 THR A CA 1
ATOM 540 C C . THR A 1 71 ? 4.781 -3.956 3.864 1.00 90.19 71 THR A C 1
ATOM 542 O O . THR A 1 71 ? 5.360 -4.104 4.938 1.00 90.19 71 THR A O 1
ATOM 545 N N . VAL A 1 72 ? 4.208 -2.813 3.501 1.00 89.12 72 VAL A N 1
ATOM 546 C CA . VAL A 1 72 ? 4.087 -1.640 4.365 1.00 89.12 72 VAL A CA 1
ATOM 547 C C . VAL A 1 72 ? 2.615 -1.286 4.451 1.00 89.12 72 VAL A C 1
ATOM 549 O O . VAL A 1 72 ? 1.950 -1.201 3.420 1.00 89.12 72 VAL A O 1
ATOM 552 N N . GLY A 1 73 ? 2.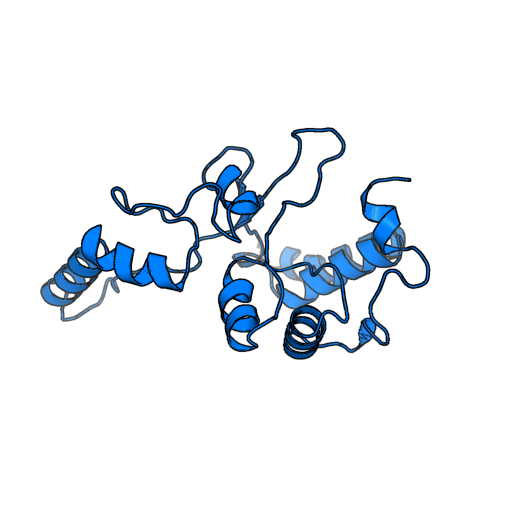115 -1.065 5.660 1.00 87.69 73 GLY A N 1
ATOM 553 C CA . GLY A 1 73 ? 0.710 -0.743 5.861 1.00 87.69 73 GLY A CA 1
ATOM 554 C C . GLY A 1 73 ? 0.405 -0.188 7.245 1.00 87.69 73 GLY A C 1
ATOM 555 O O . GLY A 1 73 ? 1.221 -0.214 8.171 1.00 87.69 73 GLY A O 1
ATOM 556 N N . ALA A 1 74 ? -0.796 0.361 7.353 1.00 85.44 74 ALA A N 1
ATOM 557 C CA . ALA A 1 74 ? -1.438 0.791 8.586 1.00 85.44 74 ALA A CA 1
ATOM 558 C C . ALA A 1 74 ? -2.922 0.406 8.526 1.00 85.44 74 ALA A C 1
ATOM 560 O O . ALA A 1 74 ? -3.382 -0.179 7.545 1.00 85.44 74 ALA A O 1
ATOM 561 N N . GLY A 1 75 ? -3.664 0.710 9.592 1.00 82.75 75 GLY A N 1
ATOM 562 C CA . GLY A 1 75 ? -5.119 0.626 9.546 1.00 82.75 75 GLY A CA 1
ATOM 563 C C . GLY A 1 75 ? -5.661 1.653 8.556 1.00 82.75 75 GLY A C 1
ATOM 564 O O . GLY A 1 75 ? -5.558 2.846 8.817 1.00 82.75 75 GLY A O 1
ATOM 565 N N . ASP A 1 76 ? -6.210 1.177 7.443 1.00 83.00 76 ASP A N 1
ATOM 566 C CA . ASP A 1 76 ? -6.856 2.016 6.429 1.00 83.00 76 ASP A CA 1
ATOM 567 C C . ASP A 1 76 ? -8.245 2.471 6.911 1.00 83.00 76 ASP A C 1
ATOM 569 O O . ASP A 1 76 ? -8.517 3.658 7.088 1.00 83.00 76 ASP A O 1
ATOM 573 N N . LEU A 1 77 ? -9.096 1.504 7.272 1.00 87.50 77 LEU A N 1
ATOM 574 C CA . LEU A 1 77 ? -10.416 1.743 7.850 1.00 87.50 77 LEU A CA 1
ATOM 575 C C . LEU A 1 77 ? -10.477 1.277 9.309 1.00 87.50 77 LEU A C 1
ATOM 577 O O . LEU A 1 77 ? -10.208 0.116 9.619 1.00 87.50 77 LEU A O 1
ATOM 581 N N . ALA A 1 78 ? -10.924 2.164 10.200 1.00 89.69 78 ALA A N 1
ATOM 582 C CA . ALA A 1 78 ? -11.242 1.830 11.584 1.00 89.69 78 ALA A CA 1
ATOM 583 C C . ALA A 1 78 ? -12.551 2.492 12.034 1.00 89.69 78 ALA A C 1
ATOM 585 O O . ALA A 1 78 ? -12.804 3.666 11.763 1.00 89.69 78 ALA A O 1
ATOM 586 N N . TRP A 1 79 ? -13.360 1.748 12.789 1.00 91.44 79 TRP A N 1
ATOM 587 C CA . TRP A 1 79 ? -14.530 2.290 13.478 1.00 91.44 79 TRP A CA 1
ATOM 588 C C . TRP A 1 79 ? -14.148 2.679 14.902 1.00 91.44 79 TRP A C 1
ATOM 590 O O . TRP A 1 79 ? -13.618 1.869 15.656 1.00 91.44 79 TRP A O 1
ATOM 600 N N . SER A 1 80 ? -14.416 3.926 15.279 1.00 93.75 80 SER A N 1
ATOM 601 C CA . SER A 1 80 ? -14.130 4.446 16.618 1.00 93.75 80 SER A CA 1
ATOM 602 C C . SER A 1 80 ? -15.345 5.169 17.176 1.00 93.75 80 SER A C 1
ATOM 604 O O . SER A 1 80 ? -16.047 5.883 16.460 1.00 93.75 80 SER A O 1
ATOM 606 N N . ILE A 1 81 ? -15.592 4.994 18.472 1.00 97.31 81 ILE A N 1
ATOM 607 C CA . ILE A 1 81 ? -16.677 5.671 19.183 1.00 97.31 81 ILE A CA 1
ATOM 608 C C . ILE A 1 81 ? -16.071 6.826 19.970 1.00 97.31 81 ILE A C 1
ATOM 610 O O . ILE A 1 81 ? -15.165 6.627 20.777 1.00 97.31 81 ILE A O 1
ATOM 614 N N . SER A 1 82 ? -16.589 8.038 19.759 1.00 97.50 82 SER A N 1
ATOM 615 C CA . SER A 1 82 ? -16.193 9.190 20.571 1.00 97.50 82 SER A CA 1
ATOM 616 C C . SER A 1 82 ? -16.489 8.931 22.048 1.00 97.50 82 SER A C 1
ATOM 618 O O . SER A 1 82 ? -17.625 8.613 22.410 1.00 97.50 82 SER A O 1
ATOM 620 N N . ALA A 1 83 ? -15.495 9.158 22.907 1.00 97.44 83 ALA A N 1
ATOM 621 C CA . ALA A 1 83 ? -15.632 9.026 24.356 1.00 97.44 83 ALA A CA 1
ATOM 622 C C . ALA A 1 83 ? -16.698 9.965 24.958 1.00 97.44 83 ALA A C 1
ATOM 624 O O . ALA A 1 83 ? -17.192 9.713 26.053 1.00 97.44 83 ALA A O 1
ATOM 625 N N . THR A 1 84 ? -17.075 11.035 24.249 1.00 97.94 84 THR A N 1
ATOM 626 C CA . THR A 1 84 ? -18.065 12.033 24.691 1.00 97.94 84 THR A CA 1
ATOM 627 C C . THR A 1 84 ? -19.413 11.913 23.976 1.00 97.94 84 THR A C 1
ATOM 629 O O . THR A 1 84 ? -20.238 12.828 24.047 1.00 97.94 84 THR A O 1
ATOM 632 N N . THR A 1 85 ? -19.669 10.803 23.270 1.00 97.94 85 THR A N 1
ATOM 633 C CA . THR A 1 85 ? -20.948 10.594 22.579 1.00 97.94 85 THR A CA 1
ATOM 634 C C . THR A 1 85 ? -22.139 10.649 23.542 1.00 97.94 85 THR A C 1
ATOM 636 O O . THR A 1 85 ? -22.123 10.066 24.625 1.00 97.94 85 THR A O 1
ATOM 639 N N . LYS A 1 86 ? -23.220 11.313 23.117 1.00 98.44 86 LYS A N 1
ATOM 640 C CA . LYS A 1 86 ? -24.511 11.310 23.830 1.00 98.44 86 LYS A CA 1
ATOM 641 C C . LYS A 1 86 ? -25.334 10.041 23.561 1.00 98.44 86 LYS A C 1
ATOM 643 O O . LYS A 1 86 ? -26.357 9.841 24.207 1.00 98.44 86 LYS A O 1
ATOM 648 N N . HIS A 1 87 ? -24.878 9.193 22.634 1.00 98.31 87 HIS A N 1
ATOM 649 C CA . HIS A 1 87 ? -25.577 7.996 22.152 1.00 98.31 87 HIS A CA 1
ATOM 650 C C . HIS A 1 87 ? -24.676 6.747 22.219 1.00 98.31 87 HIS A C 1
ATOM 652 O O . HIS A 1 87 ? -24.363 6.143 21.190 1.00 98.31 87 HIS A O 1
ATOM 658 N N . PRO A 1 88 ? -24.174 6.364 23.410 1.00 97.88 88 PRO A N 1
ATOM 659 C CA . PRO A 1 88 ? -23.210 5.271 23.528 1.00 97.88 88 PRO A CA 1
ATOM 660 C C . PRO A 1 88 ? -23.810 3.908 23.173 1.00 97.88 88 PRO A C 1
ATOM 662 O O . PRO A 1 88 ? -23.096 3.049 22.666 1.00 97.88 88 PRO A O 1
ATOM 665 N N . LYS A 1 89 ? -25.107 3.684 23.418 1.00 98.31 89 LYS A N 1
ATOM 666 C CA . LYS A 1 89 ? -25.751 2.396 23.116 1.00 98.31 89 LYS A CA 1
ATOM 667 C C . LYS A 1 89 ? -25.892 2.194 21.609 1.00 98.31 89 LYS A C 1
ATOM 669 O O . LYS A 1 89 ? -25.540 1.138 21.100 1.00 98.31 89 LYS A O 1
ATOM 674 N N . GLU A 1 90 ? -26.357 3.218 20.907 1.00 98.44 90 GLU A N 1
ATOM 675 C CA . GLU A 1 90 ? -26.566 3.217 19.463 1.00 98.44 90 GLU A CA 1
ATOM 676 C C . GLU A 1 90 ? -25.234 3.141 18.711 1.00 98.44 90 GLU A C 1
ATOM 678 O O . GLU A 1 90 ? -25.103 2.353 17.778 1.00 98.44 90 GLU A O 1
ATOM 683 N N . ALA A 1 91 ? -24.222 3.896 19.155 1.00 98.31 91 ALA A N 1
ATOM 684 C CA . ALA A 1 91 ? -22.884 3.836 18.571 1.00 98.31 91 ALA A CA 1
ATOM 685 C C . ALA A 1 91 ? -22.250 2.444 18.731 1.00 98.31 91 ALA A C 1
ATOM 687 O O . ALA A 1 91 ? -21.705 1.909 17.769 1.00 98.31 91 ALA A O 1
ATOM 688 N N . ASN A 1 92 ? -22.369 1.826 19.914 1.00 97.94 92 ASN A N 1
ATOM 689 C CA . ASN A 1 92 ? -21.889 0.457 20.124 1.00 97.94 92 ASN A CA 1
ATOM 690 C C . ASN A 1 92 ? -22.644 -0.555 19.258 1.00 97.94 92 ASN A C 1
ATOM 692 O O . ASN A 1 92 ? -22.008 -1.418 18.666 1.00 97.94 92 ASN A O 1
ATOM 696 N N . ALA A 1 93 ? -23.971 -0.439 19.143 1.00 98.19 93 ALA A N 1
ATOM 697 C CA . ALA A 1 93 ? -24.760 -1.324 18.287 1.00 98.19 93 ALA A CA 1
ATOM 698 C C . ALA A 1 93 ? -24.352 -1.215 16.808 1.00 98.19 93 ALA A C 1
ATOM 700 O O . ALA A 1 93 ? -24.304 -2.221 16.105 1.00 98.19 93 ALA A O 1
ATOM 701 N N . PHE A 1 94 ? -24.023 -0.008 16.339 1.00 97.69 94 PHE A N 1
ATOM 702 C CA . PHE A 1 94 ? -23.531 0.195 14.979 1.00 97.69 94 PHE A CA 1
ATOM 703 C C . PHE A 1 94 ? -22.155 -0.442 14.757 1.00 97.69 94 PHE A C 1
ATOM 705 O O . PHE A 1 94 ? -21.984 -1.184 13.792 1.00 97.69 94 PHE A O 1
ATOM 712 N N . VAL A 1 95 ? -21.185 -0.184 15.644 1.00 96.94 95 VAL A N 1
ATOM 713 C CA . VAL A 1 95 ? -19.840 -0.771 15.521 1.00 96.94 95 VAL A CA 1
ATOM 714 C C . VAL A 1 95 ? -19.906 -2.291 15.613 1.00 96.94 95 VAL A C 1
ATOM 716 O O . VAL A 1 95 ? -19.327 -2.965 14.769 1.00 96.94 95 VAL A O 1
ATOM 719 N N . GLU A 1 96 ? -20.674 -2.831 16.562 1.00 96.44 96 GLU A N 1
ATOM 720 C CA . GLU A 1 96 ? -20.898 -4.273 16.685 1.00 96.44 96 GLU A CA 1
ATOM 721 C C . GLU A 1 96 ? -21.441 -4.859 15.379 1.00 96.44 96 GLU A C 1
ATOM 723 O O . GLU A 1 96 ? -20.834 -5.787 14.848 1.00 96.44 96 GLU A O 1
ATOM 728 N N . TYR A 1 97 ? -22.499 -4.270 14.807 1.00 97.12 97 TYR A N 1
ATOM 729 C CA . TYR A 1 97 ? -23.064 -4.704 13.529 1.00 97.12 97 TYR A CA 1
ATOM 730 C C . TYR A 1 97 ? -22.028 -4.682 12.398 1.00 97.12 97 TYR A C 1
ATOM 732 O O . TYR A 1 97 ? -21.897 -5.670 11.679 1.00 97.12 97 TYR A O 1
ATOM 740 N N . MET A 1 98 ? -21.261 -3.595 12.262 1.00 95.75 98 MET A N 1
ATOM 741 C CA . MET A 1 98 ? -20.233 -3.466 11.221 1.00 95.75 98 MET A CA 1
ATOM 742 C C . MET A 1 98 ? -19.086 -4.469 11.383 1.00 95.75 98 MET A C 1
ATOM 744 O O . MET A 1 98 ? -18.470 -4.851 10.391 1.00 95.75 98 MET A O 1
ATOM 748 N N . THR A 1 99 ? -18.811 -4.917 12.610 1.00 94.50 99 THR A N 1
ATOM 749 C CA . THR A 1 99 ? -17.774 -5.921 12.894 1.00 94.50 99 THR A CA 1
ATOM 750 C C . THR A 1 99 ? -18.246 -7.368 12.768 1.00 94.50 99 THR A C 1
ATOM 752 O O . THR A 1 99 ? -17.440 -8.282 12.939 1.00 94.50 99 THR A O 1
ATOM 755 N N . ARG A 1 100 ? -19.523 -7.619 12.453 1.00 97.12 100 ARG A N 1
ATOM 756 C CA . ARG A 1 100 ? -19.995 -8.988 12.213 1.00 97.12 100 ARG A CA 1
ATOM 757 C C . ARG A 1 100 ? -19.405 -9.546 10.916 1.00 97.12 100 ARG A C 1
ATOM 759 O O . ARG A 1 100 ? -19.403 -8.826 9.911 1.00 97.12 100 ARG A O 1
ATOM 766 N N . PRO A 1 101 ? -18.974 -10.820 10.879 1.00 97.56 101 PRO A N 1
ATOM 767 C CA . PRO A 1 101 ? -18.326 -11.394 9.702 1.00 97.56 101 PRO A CA 1
ATOM 768 C C . PRO A 1 101 ? -19.165 -11.267 8.425 1.00 97.56 101 PRO A C 1
ATOM 770 O O . PRO A 1 101 ? -18.652 -10.864 7.389 1.00 97.56 101 PRO A O 1
ATOM 773 N N . GLU A 1 102 ? -20.471 -11.535 8.487 1.00 97.44 102 GLU A N 1
ATOM 774 C CA . GLU A 1 102 ? -21.379 -11.467 7.335 1.00 97.44 102 GLU A CA 1
ATOM 775 C C . GLU A 1 102 ? -21.655 -10.041 6.840 1.00 97.44 102 GLU A C 1
ATOM 777 O O . GLU A 1 102 ? -22.052 -9.843 5.688 1.00 97.44 102 GLU A O 1
ATOM 782 N N . VAL A 1 103 ? -21.468 -9.046 7.708 1.00 97.12 103 VAL A N 1
ATOM 783 C CA . VAL A 1 103 ? -21.607 -7.629 7.361 1.00 97.12 103 VAL A CA 1
ATOM 784 C C . VAL A 1 103 ? -20.310 -7.139 6.737 1.00 97.12 103 VAL A C 1
ATOM 786 O O . VAL A 1 103 ? -20.340 -6.596 5.632 1.00 97.12 103 VAL A O 1
ATOM 789 N N . MET A 1 104 ? -19.175 -7.406 7.388 1.00 96.19 104 MET A N 1
ATOM 790 C CA . MET A 1 104 ? -17.861 -7.040 6.868 1.00 96.19 104 MET A CA 1
ATOM 791 C C . MET A 1 104 ? -17.528 -7.772 5.564 1.00 96.19 104 MET A C 1
ATOM 793 O O . MET A 1 104 ? -16.882 -7.186 4.701 1.00 96.19 104 MET A O 1
ATOM 797 N N . GLN A 1 105 ? -18.017 -9.001 5.362 1.00 96.94 105 GLN A N 1
ATOM 798 C CA . GLN A 1 105 ? -17.839 -9.728 4.102 1.00 96.94 105 GLN A CA 1
ATOM 799 C C . GLN A 1 105 ? -18.318 -8.903 2.903 1.00 96.94 105 GLN A C 1
ATOM 801 O O . GLN A 1 105 ? -17.623 -8.831 1.901 1.00 96.94 105 GLN A O 1
ATOM 806 N N . LYS A 1 106 ? -19.459 -8.211 3.020 1.00 95.44 106 LYS A N 1
ATOM 807 C CA . LYS A 1 106 ? -19.995 -7.389 1.922 1.00 95.44 106 LYS A CA 1
ATOM 808 C C . LYS A 1 106 ? -19.082 -6.222 1.565 1.00 95.44 106 LYS A C 1
ATOM 810 O O . LYS A 1 106 ? -19.028 -5.827 0.407 1.00 95.44 106 LYS A O 1
ATOM 815 N N . TYR A 1 107 ? -18.411 -5.652 2.563 1.00 92.50 107 TYR A N 1
ATOM 816 C CA . TYR A 1 107 ? -17.416 -4.609 2.344 1.00 92.50 107 TYR A CA 1
ATOM 817 C C . TYR A 1 107 ? -16.151 -5.202 1.712 1.00 92.50 107 TYR A C 1
ATOM 819 O O . TYR A 1 107 ? -15.683 -4.701 0.693 1.00 92.50 107 TYR A O 1
ATOM 827 N N . TYR A 1 108 ? -15.654 -6.315 2.260 1.00 92.12 108 TYR A N 1
ATOM 828 C CA . TYR A 1 108 ? -14.486 -7.027 1.744 1.00 92.12 108 TYR A CA 1
ATOM 829 C C . TYR A 1 108 ? -14.658 -7.465 0.283 1.00 92.12 108 TYR A C 1
ATOM 831 O O . TYR A 1 108 ? -13.719 -7.351 -0.493 1.00 92.12 108 TYR A O 1
ATOM 839 N N . ASP A 1 109 ? -15.848 -7.909 -0.123 1.00 91.06 109 ASP A N 1
ATOM 840 C CA . ASP A 1 109 ? -16.115 -8.343 -1.501 1.00 91.06 109 ASP A CA 1
ATOM 841 C C . ASP A 1 109 ? -15.952 -7.209 -2.535 1.00 91.06 109 ASP A C 1
ATOM 843 O O . ASP A 1 109 ? -15.784 -7.479 -3.725 1.00 91.06 109 ASP A O 1
ATOM 847 N N . VAL A 1 110 ? -16.003 -5.945 -2.095 1.00 87.56 110 VAL A N 1
ATOM 848 C CA . VAL A 1 110 ? -15.774 -4.758 -2.935 1.00 87.56 110 VAL A CA 1
ATOM 849 C C . VAL A 1 110 ? -14.344 -4.242 -2.788 1.00 87.56 110 VAL A C 1
ATOM 851 O O . VAL A 1 110 ? -13.709 -3.920 -3.788 1.00 87.56 110 VAL A O 1
ATOM 854 N N . ASP A 1 111 ? -13.855 -4.146 -1.553 1.00 88.19 111 ASP A N 1
ATOM 855 C CA . ASP A 1 111 ? -12.559 -3.546 -1.224 1.00 88.19 111 ASP A CA 1
ATOM 856 C C . ASP A 1 111 ? -11.374 -4.509 -1.431 1.00 88.19 111 ASP A C 1
ATOM 858 O O . ASP A 1 111 ? -10.360 -4.166 -2.036 1.00 88.19 111 ASP A O 1
ATOM 862 N N . GLY A 1 112 ? -11.513 -5.746 -0.955 1.00 89.38 112 GLY A N 1
ATOM 863 C CA . GLY A 1 112 ? -10.529 -6.818 -1.080 1.00 89.38 112 GLY A CA 1
ATOM 864 C C . GLY A 1 112 ? -9.319 -6.730 -0.144 1.00 89.38 112 GLY A C 1
ATOM 865 O O . GLY A 1 112 ? -8.526 -7.679 -0.125 1.00 89.38 112 GLY A O 1
ATOM 866 N N . SER A 1 113 ? -9.146 -5.650 0.629 1.00 90.31 113 SER A N 1
ATOM 867 C CA . SER A 1 113 ? -7.974 -5.481 1.496 1.00 90.31 113 SER A CA 1
ATOM 868 C C . SER A 1 113 ? -7.995 -6.444 2.693 1.00 90.31 113 SER A C 1
ATOM 870 O O . SER A 1 113 ? -9.066 -6.771 3.216 1.00 90.31 113 SER A O 1
ATOM 872 N N . PRO A 1 114 ? -6.821 -6.896 3.176 1.00 90.25 114 PRO A N 1
ATOM 873 C CA . PRO A 1 114 ? -6.727 -7.733 4.370 1.00 90.25 114 PRO A CA 1
ATOM 874 C C . PRO A 1 114 ? -7.431 -7.098 5.577 1.00 90.25 114 PRO A C 1
ATOM 876 O O . PRO A 1 114 ? -7.249 -5.916 5.862 1.00 90.25 114 PRO A O 1
ATOM 879 N N . THR A 1 115 ? -8.202 -7.894 6.321 1.00 91.44 115 THR A N 1
ATOM 880 C CA . THR A 1 115 ? -8.983 -7.423 7.476 1.00 91.44 115 THR A CA 1
ATOM 881 C C . THR A 1 115 ? -8.638 -8.183 8.751 1.00 91.44 115 THR A C 1
ATOM 883 O O . THR A 1 115 ? -8.319 -9.371 8.711 1.00 91.44 115 THR A O 1
ATOM 886 N N . ALA A 1 116 ? -8.735 -7.488 9.887 1.00 90.62 116 ALA A N 1
ATOM 887 C CA . ALA A 1 116 ? -8.579 -8.060 11.222 1.00 90.62 116 ALA A CA 1
ATOM 888 C C . ALA A 1 116 ? -9.883 -8.666 11.783 1.00 90.62 116 ALA A C 1
ATOM 890 O O . ALA A 1 116 ? -9.860 -9.262 12.857 1.00 90.62 116 ALA A O 1
ATOM 891 N N . ILE A 1 117 ? -11.023 -8.508 11.095 1.00 93.06 117 ILE A N 1
ATOM 892 C CA . ILE A 1 117 ? -12.292 -9.115 11.518 1.00 93.06 117 ILE A CA 1
ATOM 893 C C . ILE A 1 117 ? -12.253 -10.617 11.216 1.00 93.06 117 ILE A C 1
ATOM 895 O O . ILE A 1 117 ? -12.210 -11.038 10.058 1.00 93.06 117 ILE A O 1
ATOM 899 N N . GLU A 1 118 ? -12.280 -11.425 12.274 1.00 93.00 118 GLU A N 1
ATOM 900 C CA . GLU A 1 118 ? -12.310 -12.884 12.179 1.00 93.00 118 GLU A CA 1
ATOM 901 C C . GLU A 1 118 ? -13.572 -13.379 11.451 1.00 93.00 118 GLU A C 1
ATOM 903 O O . GLU A 1 118 ? -14.639 -12.778 11.531 1.00 93.00 118 GLU A O 1
ATOM 908 N N . GLY A 1 119 ? -13.468 -14.500 10.733 1.00 94.81 119 GLY A N 1
ATOM 909 C CA . GLY A 1 119 ? -14.603 -15.129 10.044 1.00 94.81 119 GLY A CA 1
ATOM 910 C C . GLY A 1 119 ? -14.942 -14.561 8.659 1.00 94.81 119 GLY A C 1
ATOM 911 O O . GLY A 1 119 ? -15.740 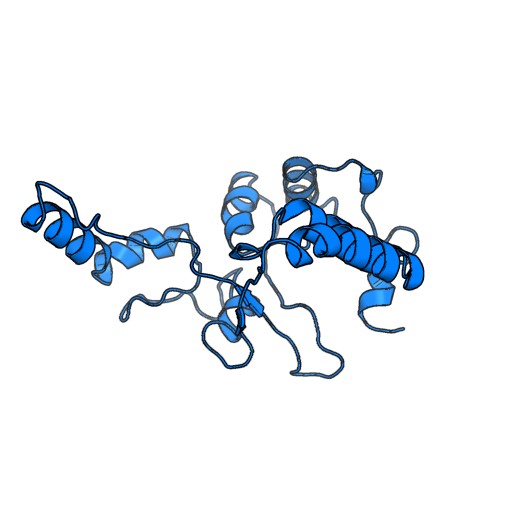-15.176 7.948 1.00 94.81 119 GLY A O 1
ATOM 912 N N . VAL A 1 120 ? -14.322 -13.453 8.237 1.00 95.62 120 VAL A N 1
ATOM 913 C CA . VAL A 1 120 ? -14.390 -12.978 6.844 1.00 95.62 120 VAL A CA 1
ATOM 914 C C . VAL A 1 120 ? -13.599 -13.930 5.944 1.00 95.62 120 VAL A C 1
ATOM 916 O O . VAL A 1 120 ? -12.433 -14.239 6.197 1.00 95.62 120 VAL A O 1
ATOM 919 N N . LYS A 1 121 ? -14.235 -14.403 4.872 1.00 94.38 121 LYS A N 1
ATOM 920 C CA . LYS A 1 121 ? -13.613 -15.239 3.846 1.00 94.38 121 LYS A CA 1
ATOM 921 C C . LYS A 1 121 ? -12.834 -14.351 2.890 1.00 94.38 121 LYS A C 1
ATOM 923 O O . LYS A 1 121 ? -13.420 -13.661 2.058 1.00 94.38 121 LYS A O 1
ATOM 928 N N . GLN A 1 122 ? -11.516 -14.395 3.016 1.00 90.12 122 GLN A N 1
ATOM 929 C CA . GLN A 1 122 ? -10.620 -13.662 2.134 1.00 90.12 122 GLN A CA 1
ATOM 930 C C . GLN A 1 122 ? -10.441 -14.398 0.799 1.00 90.12 122 GLN A C 1
ATOM 932 O O . GLN A 1 122 ? -10.475 -15.627 0.752 1.00 90.12 122 GLN A O 1
ATOM 937 N N . ALA A 1 123 ? -10.245 -13.645 -0.283 1.00 87.69 123 ALA A N 1
ATOM 938 C CA . ALA A 1 123 ? -10.193 -14.155 -1.655 1.00 87.69 123 ALA A CA 1
ATOM 939 C C . ALA A 1 123 ? -8.963 -15.041 -1.952 1.00 87.69 123 ALA A C 1
ATOM 941 O O . ALA A 1 123 ? -8.937 -15.732 -2.967 1.00 87.69 123 ALA A O 1
ATOM 942 N N . GLY A 1 124 ? -7.966 -15.062 -1.062 1.00 87.44 124 GLY A N 1
ATOM 943 C CA . GLY A 1 124 ? -6.798 -15.935 -1.180 1.00 87.44 124 GLY A CA 1
ATOM 944 C C . GLY A 1 124 ? -5.932 -15.613 -2.401 1.00 87.44 124 GLY A C 1
ATOM 945 O O . GLY A 1 124 ? -5.768 -14.449 -2.765 1.00 87.44 124 GLY A O 1
ATOM 946 N N . GLU A 1 125 ? -5.366 -16.652 -3.019 1.00 87.62 125 GLU A N 1
ATOM 947 C CA . GLU A 1 125 ? -4.385 -16.540 -4.113 1.00 87.62 125 GLU A CA 1
ATOM 948 C C . GLU A 1 125 ? -4.957 -15.942 -5.409 1.00 87.62 125 GLU A C 1
ATOM 950 O O . GLU A 1 125 ? -4.215 -15.340 -6.181 1.00 87.62 125 GLU A O 1
ATOM 955 N N . ASP A 1 126 ? -6.271 -16.051 -5.632 1.00 86.62 126 ASP A N 1
ATOM 956 C CA . ASP A 1 126 ? -6.937 -15.507 -6.825 1.00 86.62 126 ASP A CA 1
ATOM 957 C C . ASP A 1 126 ? -7.172 -13.986 -6.740 1.00 86.62 126 ASP A C 1
ATOM 959 O O . ASP A 1 126 ? -7.594 -13.355 -7.714 1.00 86.62 126 ASP A O 1
ATOM 963 N N . SER A 1 127 ? -6.907 -13.379 -5.579 1.00 90.69 127 SER A N 1
ATOM 964 C CA . SER A 1 127 ? -7.062 -11.943 -5.370 1.00 90.69 127 SER A CA 1
ATOM 965 C C . SER A 1 127 ? -6.020 -11.137 -6.157 1.00 90.69 127 SER A C 1
ATOM 967 O O . SER A 1 127 ? -4.829 -11.457 -6.100 1.00 90.69 127 SER A O 1
ATOM 969 N N . PRO A 1 128 ? -6.386 -9.993 -6.773 1.00 91.75 128 PRO A N 1
ATOM 970 C CA . PRO A 1 128 ? -5.391 -9.042 -7.275 1.00 91.75 128 PRO A CA 1
ATOM 971 C C . PRO A 1 128 ? -4.474 -8.514 -6.151 1.00 91.75 128 PRO A C 1
ATOM 973 O O . PRO A 1 128 ? -3.371 -8.038 -6.421 1.00 91.75 128 PRO A O 1
ATOM 976 N N . LEU A 1 129 ? -4.889 -8.640 -4.885 1.00 92.38 129 LEU A N 1
ATOM 977 C CA . LEU A 1 129 ? -4.136 -8.256 -3.689 1.00 92.38 129 LEU A CA 1
ATOM 978 C C . LEU A 1 129 ? -3.384 -9.424 -3.026 1.00 92.38 129 LEU A C 1
ATOM 980 O O . LEU A 1 129 ? -2.828 -9.246 -1.939 1.00 92.38 129 LEU A O 1
ATOM 984 N N . ALA A 1 130 ? -3.342 -10.612 -3.641 1.00 91.44 130 ALA A N 1
ATOM 985 C CA . ALA A 1 130 ? -2.738 -11.807 -3.043 1.00 91.44 130 ALA A CA 1
ATOM 986 C C . ALA A 1 130 ? -1.273 -11.589 -2.628 1.00 91.44 130 ALA A C 1
ATOM 988 O O . ALA A 1 130 ? -0.903 -11.914 -1.501 1.00 91.44 130 ALA A O 1
ATOM 989 N N . GLY A 1 131 ? -0.465 -10.951 -3.485 1.00 89.69 131 GLY A N 1
ATOM 990 C CA . GLY A 1 131 ? 0.945 -10.684 -3.189 1.00 89.69 131 GLY A CA 1
ATOM 991 C C . GLY A 1 131 ? 1.156 -9.793 -1.962 1.00 89.69 131 GLY A C 1
ATOM 992 O O . GLY A 1 131 ? 2.138 -9.966 -1.251 1.00 89.69 131 GLY A O 1
ATOM 993 N N . MET A 1 132 ? 0.230 -8.873 -1.676 1.00 89.38 132 MET A N 1
ATOM 994 C CA . MET A 1 132 ? 0.246 -8.064 -0.452 1.00 89.38 132 MET A CA 1
ATOM 995 C C . MET A 1 132 ? -0.263 -8.836 0.761 1.00 89.38 132 MET A C 1
ATOM 997 O O . MET A 1 132 ? 0.327 -8.766 1.841 1.00 89.38 132 MET A O 1
ATOM 1001 N N . THR A 1 133 ? -1.347 -9.583 0.567 1.00 89.00 133 THR A N 1
ATOM 1002 C CA . THR A 1 133 ? -2.023 -10.348 1.619 1.00 89.00 133 THR A CA 1
ATOM 1003 C C . THR A 1 133 ? -1.121 -11.441 2.192 1.00 89.00 133 THR A C 1
ATOM 1005 O O . THR A 1 133 ? -1.182 -11.691 3.390 1.00 89.00 133 THR A O 1
ATOM 1008 N N . GLU A 1 134 ? -0.228 -12.020 1.381 1.00 89.38 134 GLU A N 1
ATOM 1009 C CA . GLU A 1 134 ? 0.785 -13.000 1.812 1.00 89.38 134 GLU A CA 1
ATOM 1010 C C . GLU A 1 134 ? 1.619 -12.511 3.010 1.00 89.38 134 GLU A C 1
ATOM 1012 O O . GLU A 1 134 ? 1.977 -13.300 3.883 1.00 89.38 134 GLU A O 1
ATOM 1017 N N . TYR A 1 135 ? 1.908 -11.208 3.071 1.00 90.88 135 TYR A N 1
ATOM 1018 C CA . TYR A 1 135 ? 2.755 -10.616 4.108 1.00 90.88 135 TYR A CA 1
ATOM 1019 C C . TYR A 1 135 ? 1.967 -9.831 5.160 1.00 90.88 135 TYR A C 1
ATOM 1021 O O . TYR A 1 135 ? 2.535 -9.471 6.195 1.00 90.88 135 TYR A O 1
ATOM 1029 N N . ALA A 1 136 ? 0.683 -9.551 4.926 1.00 89.94 136 ALA A N 1
ATOM 1030 C CA . ALA A 1 136 ? -0.154 -8.822 5.869 1.00 89.94 136 ALA A CA 1
ATOM 1031 C C . ALA A 1 136 ? -0.264 -9.579 7.203 1.00 89.94 136 ALA A C 1
ATOM 1033 O O . ALA A 1 136 ? -0.379 -10.799 7.241 1.00 89.94 136 ALA A O 1
ATOM 1034 N N . PHE A 1 137 ? -0.217 -8.836 8.311 1.00 88.94 137 PHE A N 1
ATOM 1035 C CA . PHE A 1 137 ? -0.265 -9.377 9.681 1.00 88.94 137 PHE A CA 1
ATOM 1036 C C . PHE A 1 137 ? 0.875 -10.356 10.049 1.00 88.94 137 PHE A C 1
ATOM 1038 O O . PHE A 1 137 ? 0.756 -11.102 11.019 1.00 88.94 137 PHE A O 1
ATOM 1045 N N . THR A 1 138 ? 1.997 -10.328 9.321 1.00 91.56 138 THR A N 1
ATOM 1046 C CA . THR A 1 138 ? 3.216 -11.101 9.635 1.00 91.56 138 THR A CA 1
ATOM 1047 C C . THR A 1 138 ? 4.354 -10.199 10.134 1.00 91.56 138 THR A C 1
ATOM 1049 O O . THR A 1 138 ? 4.241 -8.974 10.128 1.00 91.56 138 THR A O 1
ATOM 1052 N N . ASP A 1 139 ? 5.498 -10.786 10.496 1.00 92.38 139 ASP A N 1
ATOM 1053 C CA . ASP A 1 139 ? 6.744 -10.056 10.786 1.00 92.38 139 ASP A CA 1
ATOM 1054 C C . ASP A 1 139 ? 7.344 -9.343 9.552 1.00 92.38 139 ASP A C 1
ATOM 1056 O O . ASP A 1 139 ? 8.285 -8.556 9.673 1.00 92.38 139 ASP A O 1
ATOM 1060 N N . ARG A 1 140 ? 6.784 -9.586 8.360 1.00 91.94 140 ARG A N 1
ATOM 1061 C CA . ARG A 1 140 ? 7.105 -8.902 7.100 1.00 91.94 140 ARG A CA 1
ATOM 1062 C C . ARG A 1 140 ? 6.184 -7.718 6.797 1.00 91.94 140 ARG A C 1
ATOM 1064 O O . ARG A 1 140 ? 6.362 -7.080 5.757 1.00 91.94 140 ARG A O 1
ATOM 1071 N N . HIS A 1 141 ? 5.237 -7.413 7.686 1.00 91.56 141 HIS A N 1
ATOM 1072 C CA . HIS A 1 141 ? 4.400 -6.220 7.624 1.00 91.56 141 HIS A CA 1
ATOM 1073 C C . HIS A 1 141 ? 5.047 -5.079 8.415 1.00 91.56 141 HIS A C 1
ATOM 1075 O O . HIS A 1 141 ? 4.995 -5.034 9.643 1.00 91.56 141 HIS A O 1
ATOM 1081 N N . LEU A 1 142 ? 5.670 -4.143 7.705 1.00 90.88 142 LEU A N 1
ATOM 1082 C CA . LEU A 1 142 ? 6.215 -2.932 8.299 1.00 90.88 142 LEU A CA 1
ATOM 1083 C C . LEU A 1 142 ? 5.108 -1.909 8.551 1.00 90.88 142 LEU A C 1
ATOM 1085 O O . LEU A 1 142 ? 4.221 -1.710 7.721 1.00 90.88 142 LEU A O 1
ATOM 1089 N N . VAL A 1 143 ? 5.213 -1.211 9.678 1.00 88.06 143 VAL A N 1
ATOM 1090 C CA . VAL A 1 143 ? 4.299 -0.124 10.022 1.00 88.06 143 VAL A CA 1
ATOM 1091 C C . VAL A 1 143 ? 4.519 1.057 9.083 1.00 88.06 143 VAL A C 1
ATOM 1093 O O . VAL A 1 143 ? 5.646 1.507 8.869 1.00 88.06 143 VAL A O 1
ATOM 1096 N N . TRP A 1 144 ? 3.424 1.597 8.566 1.00 87.00 144 TRP A N 1
ATOM 1097 C CA . TRP A 1 144 ? 3.403 2.854 7.835 1.00 87.00 144 TRP A CA 1
ATOM 1098 C C . TRP A 1 144 ? 3.672 4.031 8.786 1.00 87.00 144 TRP A C 1
ATOM 1100 O O . TRP A 1 144 ? 2.792 4.504 9.503 1.00 87.00 144 TRP A O 1
ATOM 1110 N N . LEU A 1 145 ? 4.918 4.506 8.820 1.00 85.19 145 LEU A N 1
ATOM 1111 C CA . LEU A 1 145 ? 5.369 5.514 9.792 1.00 85.19 145 LEU A CA 1
ATOM 1112 C C . LEU A 1 145 ? 4.906 6.948 9.493 1.00 85.19 145 LEU A C 1
ATOM 1114 O O . LEU A 1 145 ? 5.104 7.830 10.325 1.00 85.19 145 LEU A O 1
ATOM 1118 N N . GLN A 1 146 ? 4.297 7.204 8.336 1.00 81.69 146 GLN A N 1
ATOM 1119 C CA . GLN A 1 146 ? 4.046 8.576 7.879 1.00 81.69 146 GLN A CA 1
ATOM 1120 C C . GLN A 1 146 ? 3.026 9.338 8.719 1.00 81.69 146 GLN A C 1
ATOM 1122 O O . GLN A 1 146 ? 3.076 10.561 8.736 1.00 81.69 146 GLN A O 1
ATOM 1127 N N . GLN A 1 147 ? 2.176 8.646 9.486 1.00 78.19 147 GLN A N 1
ATOM 1128 C CA . GLN A 1 147 ? 1.291 9.290 10.467 1.00 78.19 147 GLN A CA 1
ATOM 1129 C C . GLN A 1 147 ? 2.052 10.113 11.525 1.00 78.19 147 GLN A C 1
ATOM 1131 O O . GLN A 1 147 ? 1.455 10.936 12.212 1.00 78.19 147 GLN A O 1
ATOM 1136 N N . TYR A 1 148 ? 3.361 9.887 11.670 1.00 82.62 148 TYR A N 1
ATOM 1137 C CA . TYR A 1 148 ? 4.237 10.608 12.591 1.00 82.62 148 TYR A CA 1
ATOM 1138 C C . TYR A 1 148 ? 5.072 11.702 11.909 1.00 82.62 148 TYR A C 1
ATOM 1140 O O . TYR A 1 148 ? 5.935 12.291 12.558 1.00 82.62 148 TYR A O 1
ATOM 1148 N N . TRP A 1 149 ? 4.882 11.948 10.610 1.00 88.56 149 TRP A N 1
ATOM 1149 C CA . TRP A 1 149 ? 5.672 12.903 9.829 1.00 88.56 149 TRP A CA 1
ATOM 1150 C C . TRP A 1 149 ? 4.811 14.067 9.336 1.00 88.56 149 TRP A C 1
ATOM 1152 O O . TRP A 1 149 ? 3.596 13.954 9.207 1.00 88.56 149 TRP A O 1
ATOM 1162 N N . THR A 1 150 ? 5.445 15.199 9.032 1.00 87.19 150 THR A N 1
ATOM 1163 C CA . THR A 1 150 ? 4.742 16.430 8.624 1.00 87.19 150 THR A CA 1
ATOM 1164 C C . THR A 1 150 ? 4.105 16.352 7.238 1.00 87.19 150 THR A C 1
ATOM 1166 O O . THR A 1 150 ? 3.168 17.098 6.968 1.00 87.19 150 THR A O 1
ATOM 1169 N N . SER A 1 151 ? 4.610 15.488 6.350 1.00 90.00 151 SER A N 1
ATOM 1170 C CA . SER A 1 151 ? 4.086 15.317 4.992 1.00 90.00 151 SER A CA 1
ATOM 1171 C C . SER A 1 151 ? 4.430 13.941 4.421 1.00 90.00 151 SER A C 1
ATOM 1173 O O . SER A 1 151 ? 5.591 13.605 4.182 1.00 90.00 151 SER A O 1
ATOM 1175 N N . GLU A 1 152 ? 3.396 13.142 4.173 1.00 87.19 152 GLU A N 1
ATOM 1176 C CA . GLU A 1 152 ? 3.485 11.856 3.474 1.00 87.19 152 GLU A CA 1
ATOM 1177 C C . GLU A 1 152 ? 3.933 12.035 2.015 1.00 87.19 152 GLU A C 1
ATOM 1179 O O . GLU A 1 152 ? 4.853 11.358 1.547 1.00 87.19 152 GLU A O 1
ATOM 1184 N N . ALA A 1 153 ? 3.313 12.981 1.303 1.00 85.88 153 ALA A N 1
ATOM 1185 C CA . ALA A 1 153 ? 3.542 13.185 -0.123 1.00 85.88 153 ALA A CA 1
ATOM 1186 C C . ALA A 1 153 ? 4.984 13.621 -0.421 1.00 85.88 153 ALA A C 1
ATOM 1188 O O . ALA A 1 153 ? 5.590 13.150 -1.390 1.00 85.88 153 ALA A O 1
ATOM 1189 N N . ASP A 1 154 ? 5.561 14.467 0.436 1.00 88.94 154 ASP A N 1
ATOM 1190 C CA . ASP A 1 154 ? 6.950 14.892 0.286 1.00 88.94 154 ASP A CA 1
ATOM 1191 C C . ASP A 1 154 ? 7.893 13.714 0.524 1.00 88.94 154 ASP A C 1
ATOM 1193 O O . ASP A 1 154 ? 8.747 13.438 -0.316 1.00 88.94 154 ASP A O 1
ATOM 1197 N N . PHE A 1 155 ? 7.700 12.941 1.599 1.00 90.50 155 PHE A N 1
ATOM 1198 C CA . PHE A 1 155 ? 8.530 11.763 1.859 1.00 90.50 155 PHE A CA 1
ATOM 1199 C C . PHE A 1 155 ? 8.482 10.747 0.703 1.00 90.50 155 PHE A C 1
ATOM 1201 O O . PHE A 1 155 ? 9.522 10.231 0.274 1.00 90.50 155 PHE A O 1
ATOM 1208 N N . HIS A 1 156 ? 7.293 10.483 0.153 1.00 87.12 156 HIS A N 1
ATOM 1209 C CA . HIS A 1 156 ? 7.128 9.648 -1.038 1.00 87.12 156 HIS A CA 1
ATOM 1210 C C . HIS A 1 156 ? 7.900 10.193 -2.240 1.00 87.12 156 HIS A C 1
ATOM 1212 O O . HIS A 1 156 ? 8.627 9.448 -2.898 1.00 87.12 156 HIS A O 1
ATOM 1218 N N . THR A 1 157 ? 7.792 11.494 -2.504 1.00 86.69 157 THR A N 1
ATOM 1219 C CA . THR A 1 157 ? 8.482 12.146 -3.622 1.00 86.69 157 THR A CA 1
ATOM 1220 C C . THR A 1 157 ? 9.998 12.036 -3.474 1.00 86.69 157 THR A C 1
ATOM 1222 O O . THR A 1 157 ? 10.681 11.609 -4.404 1.00 86.69 157 THR A O 1
ATOM 1225 N N . LEU A 1 158 ? 10.536 12.339 -2.290 1.00 90.19 158 LEU A N 1
ATOM 1226 C CA . LEU A 1 158 ? 11.973 12.277 -2.010 1.00 90.19 158 LEU A CA 1
ATOM 1227 C C . LEU A 1 158 ? 12.531 10.854 -2.164 1.00 90.19 158 LEU A C 1
ATOM 1229 O O . LEU A 1 158 ? 13.573 10.638 -2.789 1.00 90.19 158 LEU A O 1
ATOM 1233 N N . THR A 1 159 ? 11.823 9.857 -1.628 1.00 88.88 159 THR A N 1
ATOM 1234 C CA . THR A 1 159 ? 12.248 8.452 -1.723 1.00 88.88 159 THR A CA 1
ATOM 1235 C C . THR A 1 159 ? 12.155 7.917 -3.150 1.00 88.88 159 THR A C 1
ATOM 1237 O O . THR A 1 159 ? 13.091 7.256 -3.614 1.00 88.88 159 THR A O 1
ATOM 1240 N N . MET A 1 160 ? 11.095 8.252 -3.890 1.00 86.69 160 MET A N 1
ATOM 1241 C CA . MET A 1 160 ? 10.971 7.883 -5.300 1.00 86.69 160 MET A CA 1
ATOM 1242 C C . MET A 1 160 ? 12.012 8.579 -6.177 1.00 86.69 160 MET A C 1
ATOM 1244 O O . MET A 1 160 ? 12.597 7.922 -7.039 1.00 86.69 160 MET A O 1
ATOM 1248 N N . ASN A 1 161 ? 12.339 9.847 -5.918 1.00 88.38 161 ASN A N 1
ATOM 1249 C CA . ASN A 1 161 ? 13.416 10.544 -6.621 1.00 88.38 161 ASN A CA 1
ATOM 1250 C C . ASN A 1 161 ? 14.737 9.783 -6.499 1.00 88.38 161 ASN A C 1
ATOM 1252 O O . ASN A 1 161 ? 15.380 9.512 -7.512 1.00 88.38 161 ASN A O 1
ATOM 1256 N N . TYR A 1 162 ? 15.114 9.336 -5.299 1.00 90.88 162 TYR A N 1
ATOM 1257 C CA . TYR A 1 162 ? 16.308 8.504 -5.124 1.00 90.88 162 TYR A CA 1
ATOM 1258 C C . TYR A 1 162 ? 16.230 7.165 -5.873 1.00 90.88 162 TYR A C 1
ATOM 1260 O O . TYR A 1 162 ? 17.208 6.715 -6.485 1.00 90.88 162 TYR A O 1
ATOM 1268 N N . VAL A 1 163 ? 15.076 6.496 -5.834 1.00 88.50 163 VAL A N 1
ATOM 1269 C CA . VAL A 1 163 ? 14.882 5.240 -6.566 1.00 88.50 163 VAL A CA 1
ATOM 1270 C C . VAL A 1 163 ? 15.121 5.456 -8.062 1.00 88.50 163 VAL A C 1
ATOM 1272 O O . VAL A 1 163 ? 15.848 4.673 -8.676 1.00 88.50 163 VAL A O 1
ATOM 1275 N N . LEU A 1 164 ? 14.607 6.547 -8.630 1.00 87.19 164 LEU A N 1
ATOM 1276 C CA . LEU A 1 164 ? 14.671 6.830 -10.063 1.00 87.19 164 LEU A CA 1
ATOM 1277 C C . LEU A 1 164 ? 16.012 7.425 -10.521 1.00 87.19 164 LEU A C 1
ATOM 1279 O O . LEU A 1 164 ? 16.446 7.123 -11.633 1.00 87.19 164 LEU A O 1
ATOM 1283 N N . THR A 1 165 ? 16.696 8.214 -9.687 1.00 87.50 165 THR A N 1
ATOM 1284 C CA . THR A 1 165 ? 17.961 8.886 -10.053 1.00 87.50 165 THR A CA 1
ATOM 1285 C C . THR A 1 165 ? 19.204 8.149 -9.558 1.00 87.50 165 THR A C 1
ATOM 1287 O O . THR A 1 165 ? 20.243 8.161 -10.214 1.00 87.50 16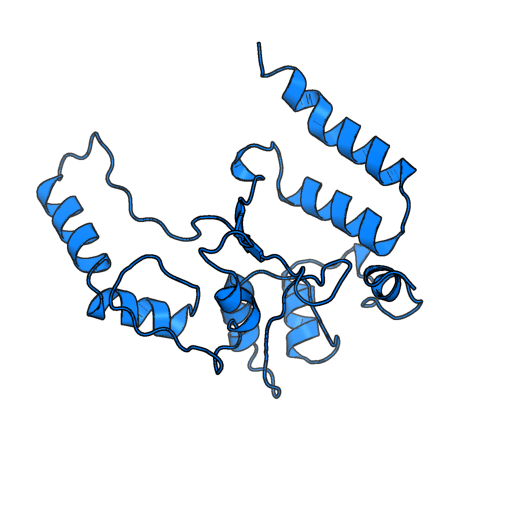5 THR A O 1
ATOM 1290 N N . GLY A 1 166 ? 19.118 7.488 -8.403 1.00 89.06 166 GLY A N 1
ATOM 1291 C CA . GLY A 1 166 ? 20.267 6.910 -7.704 1.00 89.06 166 GLY A CA 1
ATOM 1292 C C . GLY A 1 166 ? 21.168 7.920 -7.000 1.00 89.06 166 GLY A C 1
ATOM 1293 O 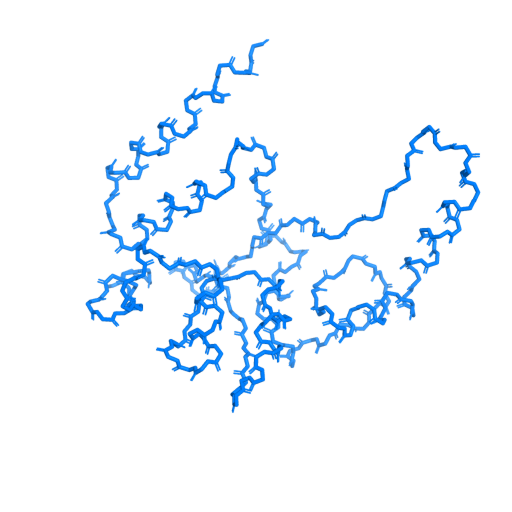O . GLY A 1 166 ? 22.218 7.515 -6.490 1.00 89.06 166 GLY A O 1
ATOM 1294 N N . ASP A 1 167 ? 20.767 9.192 -6.925 1.00 92.69 167 ASP A N 1
ATOM 1295 C CA . ASP A 1 167 ? 21.522 10.228 -6.226 1.00 92.69 167 ASP A CA 1
ATOM 1296 C C . ASP A 1 167 ? 21.413 10.064 -4.705 1.00 92.69 167 ASP A C 1
ATOM 1298 O O . ASP A 1 167 ? 20.483 10.528 -4.044 1.00 92.69 167 ASP A O 1
ATOM 1302 N N . LYS A 1 168 ? 22.402 9.372 -4.141 1.00 92.69 168 LYS A N 1
ATOM 1303 C CA . LYS A 1 168 ? 22.496 9.146 -2.699 1.00 92.69 168 LYS A CA 1
ATOM 1304 C C . LYS A 1 168 ? 22.708 10.437 -1.920 1.00 92.69 168 LYS A C 1
ATOM 1306 O O . LYS A 1 168 ? 22.201 10.542 -0.809 1.00 92.69 168 LYS A O 1
ATOM 1311 N N . GLN A 1 169 ? 23.494 11.375 -2.451 1.00 96.62 169 GLN A N 1
ATOM 1312 C CA . GLN A 1 169 ? 23.798 12.599 -1.716 1.00 96.62 169 GLN A CA 1
ATOM 1313 C C . GLN A 1 169 ? 22.583 13.525 -1.720 1.00 96.62 169 GLN A C 1
ATOM 1315 O O . GLN A 1 169 ? 22.262 14.084 -0.674 1.00 96.62 169 GLN A O 1
ATOM 1320 N N . GLY A 1 170 ? 21.878 13.608 -2.853 1.00 95.19 170 GLY A N 1
ATOM 1321 C CA . GLY A 1 170 ? 20.567 14.246 -2.953 1.00 95.19 170 GLY A CA 1
ATOM 1322 C C . GLY A 1 170 ? 19.596 13.691 -1.915 1.00 95.19 170 GLY A C 1
ATOM 1323 O O . GLY A 1 170 ? 19.134 14.442 -1.066 1.00 95.19 170 GLY A O 1
ATOM 1324 N N . MET A 1 171 ? 19.420 12.365 -1.860 1.00 95.00 171 MET A N 1
ATOM 1325 C CA . MET A 1 171 ? 18.561 11.721 -0.853 1.00 95.00 171 MET A CA 1
ATOM 1326 C C . MET A 1 171 ? 18.929 12.107 0.587 1.00 95.00 171 MET A C 1
ATOM 1328 O O . MET A 1 171 ? 18.049 12.386 1.396 1.00 95.00 171 MET A O 1
ATOM 1332 N N . VAL A 1 172 ? 20.221 12.110 0.934 1.00 95.69 172 VAL A N 1
ATOM 1333 C CA . VAL A 1 172 ? 20.675 12.492 2.282 1.00 95.69 172 VAL A CA 1
ATOM 1334 C C . VAL A 1 172 ? 20.329 13.948 2.583 1.00 95.69 172 VAL A C 1
ATOM 1336 O O . VAL A 1 172 ? 19.858 14.251 3.679 1.00 95.69 172 VAL A O 1
ATOM 1339 N N . ASN A 1 173 ? 20.560 14.850 1.632 1.00 96.12 173 ASN A N 1
ATOM 1340 C CA . ASN A 1 173 ? 20.252 16.267 1.798 1.00 96.12 173 ASN A CA 1
ATOM 1341 C C . ASN A 1 173 ? 18.740 16.486 1.956 1.00 96.12 173 ASN A C 1
ATOM 1343 O O . ASN A 1 173 ? 18.318 17.177 2.882 1.00 96.12 173 ASN A O 1
ATOM 1347 N N . ASP A 1 174 ? 17.948 15.834 1.110 1.00 94.38 174 ASP A N 1
ATOM 1348 C CA . ASP A 1 174 ? 16.492 15.917 1.088 1.00 94.38 174 ASP A CA 1
ATOM 1349 C C . ASP A 1 174 ? 15.867 15.382 2.381 1.00 94.38 174 ASP A C 1
ATOM 1351 O O . ASP A 1 174 ? 15.043 16.051 3.001 1.00 94.38 174 ASP A O 1
ATOM 1355 N N . LEU A 1 175 ? 16.302 14.207 2.850 1.00 93.81 175 LEU A N 1
ATOM 1356 C CA . LEU A 1 175 ? 15.818 13.642 4.111 1.00 93.81 175 LEU A CA 1
ATOM 1357 C C . LEU A 1 175 ? 16.226 14.498 5.313 1.00 93.81 175 LEU A C 1
ATOM 1359 O O . LEU A 1 175 ? 15.437 14.659 6.242 1.00 93.81 175 LEU A O 1
ATOM 1363 N N . ASN A 1 176 ? 17.431 15.076 5.310 1.00 93.81 176 ASN A N 1
ATOM 1364 C CA . ASN A 1 176 ? 17.825 16.016 6.358 1.00 93.81 176 ASN A CA 1
ATOM 1365 C C . ASN A 1 176 ? 16.916 17.246 6.361 1.00 93.81 176 ASN A C 1
ATOM 1367 O O . ASN A 1 176 ? 16.435 17.632 7.422 1.00 93.81 176 ASN A O 1
ATOM 1371 N N . ALA A 1 177 ? 16.649 17.839 5.196 1.00 93.31 177 ALA A N 1
ATOM 1372 C CA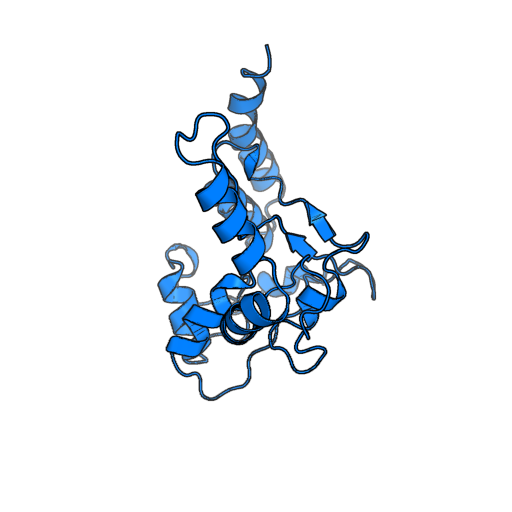 . ALA A 1 177 ? 15.741 18.976 5.084 1.00 93.31 177 ALA A CA 1
ATOM 1373 C C . ALA A 1 177 ? 14.323 18.625 5.565 1.00 93.31 177 ALA A C 1
ATOM 1375 O O . ALA A 1 177 ? 13.740 19.392 6.327 1.00 93.31 177 ALA A O 1
ATOM 1376 N N . PHE A 1 178 ? 13.814 17.447 5.194 1.00 93.31 178 PHE A N 1
ATOM 1377 C CA . PHE A 1 178 ? 12.497 16.953 5.594 1.00 93.31 178 PHE A CA 1
ATOM 1378 C C . PHE A 1 178 ? 12.371 16.734 7.110 1.00 93.31 178 PHE A C 1
ATOM 1380 O O . PHE A 1 178 ? 11.406 17.185 7.722 1.00 93.31 178 PHE A O 1
ATOM 1387 N N . PHE A 1 179 ? 13.347 16.071 7.739 1.00 92.31 179 PHE A N 1
ATOM 1388 C CA . PHE A 1 179 ? 13.272 15.717 9.162 1.00 92.31 179 PHE A CA 1
ATOM 1389 C C . PHE A 1 179 ? 13.768 16.808 10.116 1.00 92.31 179 PHE A C 1
ATOM 1391 O O . PHE A 1 179 ? 13.460 16.749 11.304 1.00 92.31 179 PHE A O 1
ATOM 1398 N N . ASN A 1 180 ? 14.551 17.787 9.656 1.00 91.44 180 ASN A N 1
ATOM 1399 C CA . ASN A 1 180 ? 15.102 18.822 10.536 1.00 91.44 180 ASN A CA 1
ATOM 1400 C C . ASN A 1 180 ? 14.039 19.618 11.316 1.00 91.44 180 ASN A C 1
ATOM 1402 O O . ASN A 1 180 ? 14.246 19.786 12.517 1.00 91.44 180 ASN A O 1
ATOM 1406 N N . PRO A 1 181 ? 12.914 20.057 10.717 1.00 88.50 181 PRO A N 1
ATOM 1407 C CA . PRO A 1 181 ? 11.849 20.729 11.462 1.00 88.50 181 PRO A CA 1
ATOM 1408 C C . PRO A 1 181 ? 11.278 19.862 12.592 1.00 88.50 181 PRO A C 1
ATOM 1410 O O . PRO A 1 181 ? 11.098 20.345 13.700 1.00 88.50 181 PRO A O 1
ATOM 1413 N N . MET A 1 182 ? 11.109 18.558 12.355 1.00 87.69 182 MET A N 1
ATOM 1414 C CA . MET A 1 182 ? 10.522 17.625 13.330 1.00 87.69 182 MET A CA 1
ATOM 1415 C C . MET A 1 182 ? 11.423 17.353 14.539 1.00 87.69 182 MET A C 1
ATOM 1417 O O . MET A 1 182 ? 10.954 16.842 15.548 1.00 87.69 182 MET A O 1
ATOM 1421 N N . LYS A 1 183 ? 12.722 17.668 14.456 1.00 82.62 183 LYS A N 1
ATOM 1422 C CA . LYS A 1 183 ? 13.640 17.553 15.601 1.00 82.62 183 LYS A CA 1
ATOM 1423 C C . LYS A 1 183 ? 13.413 18.655 16.635 1.00 82.62 183 LYS A C 1
ATOM 1425 O O . LYS A 1 183 ? 13.797 18.466 17.782 1.00 82.62 183 LYS A O 1
ATOM 1430 N N . ALA A 1 184 ? 12.847 19.790 16.224 1.00 68.12 184 ALA A N 1
ATOM 1431 C CA . ALA A 1 184 ? 12.594 20.925 17.106 1.00 68.12 184 ALA A CA 1
ATOM 1432 C C . ALA A 1 184 ? 11.311 20.757 17.940 1.00 68.12 184 ALA A C 1
ATOM 1434 O O . ALA A 1 184 ? 11.197 21.379 18.986 1.00 68.12 184 ALA A O 1
ATOM 1435 N N . ASP A 1 185 ? 10.391 19.885 17.514 1.00 59.91 185 ASP A N 1
ATOM 1436 C CA . ASP A 1 185 ? 9.093 19.649 18.169 1.00 59.91 185 ASP A CA 1
ATOM 1437 C C . ASP A 1 185 ? 9.139 18.545 19.253 1.00 59.91 185 ASP A C 1
ATOM 1439 O O . ASP A 1 185 ? 8.097 18.074 19.709 1.00 59.91 185 ASP A O 1
ATOM 1443 N N . VAL A 1 186 ? 10.338 18.086 19.641 1.00 58.69 186 VAL A N 1
ATOM 1444 C CA . VAL A 1 186 ? 10.549 17.005 20.632 1.00 58.69 186 VAL A CA 1
ATOM 1445 C C . VAL A 1 186 ? 11.067 17.528 21.988 1.00 58.69 186 VAL A C 1
ATOM 1447 O O . VAL A 1 186 ? 11.498 16.731 22.823 1.00 58.69 186 VAL A O 1
ATOM 1450 N N . GLU A 1 187 ? 11.024 18.846 22.212 1.00 46.91 187 GLU A N 1
ATOM 1451 C CA . GLU A 1 187 ? 11.193 19.493 23.531 1.00 46.91 187 GLU A CA 1
ATOM 1452 C C . GLU A 1 187 ? 9.835 19.839 24.158 1.00 46.91 187 GLU A C 1
ATOM 1454 O O . GLU A 1 187 ? 9.694 19.630 25.386 1.00 46.91 187 GLU A O 1
#